Protein 2ARC (pdb70)

Solvent-accessible surface area: 14820 Å² total; per-residue (Å²): 95,42,37,73,107,80,85,96,32,100,61,133,11,20,5,3,65,14,38,1,76,37,144,36,154,5,44,73,67,25,92,60,88,161,20,26,58,0,23,5,0,1,3,0,66,115,22,45,0,1,1,57,5,150,77,113,113,57,46,0,104,60,6,3,0,0,4,2,18,59,50,16,37,0,60,7,0,48,34,106,94,15,214,38,0,30,5,26,15,0,0,0,87,34,50,88,74,0,93,80,17,17,124,9,98,49,40,21,66,77,0,2,52,17,110,4,82,92,85,68,25,86,70,2,46,90,2,0,17,60,0,10,108,11,18,116,37,100,62,85,27,12,61,50,1,0,19,0,0,0,1,8,0,0,0,47,9,32,80,38,127,100,47,42,60,110,85,85,92,21,65,70,126,15,19,5,2,65,13,42,2,84,36,145,37,150,3,43,71,63,23,92,72,91,164,19,20,124,0,25,6,0,1,2,1,64,119,21,52,0,4,2,63,4,134,86,99,114,56,35,0,112,60,8,7,0,0,3,1,20,59,46,22,44,0,58,6,0,42,36,104,91,16,198,21,0,33,6,27,16,0,0,2,104,34,50,93,72,0,97,104,7,19,118,9,96,54,45,22,54,82,1,2,51,13,114,4,86,88,87,77,26,89,65,11,44,88,10,0,15,57,0,12,109,12,18,117,36,110,49,93,54,9,58,48,1,0,28,0,0,0,1,14,0,0,0,69,5,12,54,28,89,83,130,147

InterPro domains:
  IPR003313 AraC-type arabinose-binding/dimerisation domain [PF02311] (22-160)
  IPR009057 Homedomain-like superfamily [SSF46689] (176-227)
  IPR009057 Homedomain-like superfamily [SSF46689] (231-279)
  IPR018060 AraC-like, DNA binding HTH domain [PF12833] (201-278)
  IPR018060 AraC-like, DNA binding HTH domain [PS01124] (180-279)
  IPR018060 AraC-like, DNA binding HTH domain [SM00342] (194-277)
  IPR018062 HTH domain AraC-type, conserved site [PS00041] (231-273)
  IPR020449 Transcription regulator HTH, AraC- type, HTH domain [PR00032] (246-261)
  IPR020449 Transcription regulator HTH, AraC- type, HTH domain [PR00032] (261-277)
  IPR037923 Transcription regulator HTH-like [SSF51215] (8-163)

Structure (mmCIF, N/CA/C/O backbone):
data_2ARC
#
_entry.id   2ARC
#
_cell.length_a   39.750
_cell.length_b   93.840
_cell.length_c   50.330
_cell.angle_alpha   90.00
_cell.angle_beta   95.62
_cell.angle_gamma   90.00
#
_symmetry.space_group_name_H-M   'P 1 21 1'
#
loop_
_entity.id
_entity.type
_entity.pdbx_description
1 polymer 'ARABINOSE OPERON REGULATORY PROTEIN'
2 non-polymer alpha-L-arabinopyranose
3 water water
#
loop_
_atom_site.group_PDB
_atom_site.id
_atom_site.type_symbol
_atom_site.label_atom_id
_atom_site.label_alt_id
_atom_site.label_comp_id
_atom_site.label_asym_id
_atom_site.label_entity_id
_atom_site.label_seq_id
_atom_site.pdbx_PDB_ins_code
_atom_site.Cartn_x
_atom_site.Cartn_y
_atom_site.Cartn_z
_atom_site.occupancy
_atom_site.B_iso_or_equiv
_atom_site.auth_seq_id
_atom_site.auth_comp_id
_atom_site.auth_asym_id
_atom_site.auth_atom_id
_atom_site.pdbx_PDB_model_num
ATOM 1 N N . ASP A 1 1 ? 3.112 34.412 28.908 1.00 45.60 7 ASP A N 1
ATOM 2 C CA . ASP A 1 1 ? 4.491 34.985 28.912 1.00 41.14 7 ASP A CA 1
ATOM 3 C C . ASP A 1 1 ? 4.879 35.316 30.354 1.00 36.89 7 ASP A C 1
ATOM 4 O O . ASP A 1 1 ? 4.294 36.212 30.965 1.00 34.83 7 ASP A O 1
ATOM 9 N N . PRO A 1 2 ? 5.870 34.598 30.918 1.00 37.01 8 PRO A N 1
ATOM 10 C CA . PRO A 1 2 ? 6.238 34.916 32.301 1.00 29.31 8 PRO A CA 1
ATOM 11 C C . PRO A 1 2 ? 6.757 36.340 32.438 1.00 21.06 8 PRO A C 1
ATOM 12 O O . PRO A 1 2 ? 6.712 36.902 33.527 1.00 25.79 8 PRO A O 1
ATOM 16 N N . LEU A 1 3 ? 7.187 36.926 31.316 1.00 19.33 9 LEU A N 1
ATOM 17 C CA . LEU A 1 3 ? 7.712 38.291 31.287 1.00 24.53 9 LEU A CA 1
ATOM 18 C C . LEU A 1 3 ? 6.626 39.340 31.484 1.00 25.27 9 LEU A C 1
ATOM 19 O O . LEU A 1 3 ? 6.912 40.523 31.665 1.00 24.81 9 LEU A O 1
ATOM 24 N N . LEU A 1 4 ? 5.378 38.902 31.436 1.00 29.22 10 LEU A N 1
ATOM 25 C CA . LEU A 1 4 ? 4.262 39.814 31.600 1.00 39.35 10 LEU A CA 1
ATOM 26 C C . LEU A 1 4 ? 3.471 39.450 32.834 1.00 41.78 10 LEU A C 1
ATOM 27 O O . LEU A 1 4 ? 3.376 38.271 33.194 1.00 45.65 10 LEU A O 1
ATOM 32 N N . PRO A 1 5 ? 2.926 40.461 33.527 1.00 44.73 11 PRO A N 1
ATOM 33 C CA . PRO A 1 5 ? 2.131 40.245 34.739 1.00 44.61 11 PRO A CA 1
ATOM 34 C C . PRO A 1 5 ? 0.945 39.303 34.509 1.00 46.72 11 PRO A C 1
ATOM 35 O O . PRO A 1 5 ? 0.483 39.129 33.371 1.00 46.34 11 PRO A O 1
ATOM 39 N N . GLY A 1 6 ? 0.493 38.663 35.586 1.00 49.67 12 GLY A N 1
ATOM 40 C CA . GLY A 1 6 ? -0.625 37.738 35.500 1.00 53.04 12 GLY A CA 1
ATOM 41 C C . GLY A 1 6 ? -0.207 36.285 35.338 1.00 57.14 12 GLY A C 1
ATOM 42 O O . GLY A 1 6 ? -1.048 35.383 35.451 1.00 59.13 12 GLY A O 1
ATOM 43 N N . TYR A 1 7 ? 1.081 36.059 35.058 1.00 54.23 13 TYR A N 1
ATOM 44 C CA . TYR A 1 7 ? 1.619 34.709 34.883 1.00 46.33 13 TYR A CA 1
ATOM 45 C C . TYR A 1 7 ? 1.514 33.947 36.198 1.00 48.30 13 TYR A C 1
ATOM 46 O O . TYR A 1 7 ? 1.743 34.505 37.283 1.00 45.06 13 TYR A O 1
ATOM 55 N N . SER A 1 8 ? 1.207 32.660 36.089 1.00 43.90 14 SER A N 1
ATOM 56 C CA . SER A 1 8 ? 1.041 31.824 37.261 1.00 46.48 14 SER A CA 1
ATOM 57 C C . SER A 1 8 ? 2.298 31.078 37.692 1.00 40.14 14 SER A C 1
ATOM 58 O O . SER A 1 8 ? 2.581 29.982 37.204 1.00 45.69 14 SER A O 1
ATOM 61 N N . PHE A 1 9 ? 3.057 31.684 38.597 1.00 31.33 15 PHE A N 1
ATOM 62 C CA . PHE A 1 9 ? 4.259 31.051 39.123 1.00 30.27 15 PHE A CA 1
ATOM 63 C C . PHE A 1 9 ? 3.827 30.185 40.317 1.00 29.82 15 PHE A C 1
ATOM 64 O O . PHE A 1 9 ? 3.319 30.711 41.311 1.00 29.41 15 PHE A O 1
ATOM 72 N N . ASN A 1 10 ? 4.019 28.873 40.253 1.00 37.07 16 ASN A N 1
ATOM 73 C CA . ASN A 1 10 ? 3.634 28.050 41.399 1.00 36.22 16 ASN A CA 1
ATOM 74 C C . ASN A 1 10 ? 4.683 27.055 41.887 1.00 35.16 16 ASN A C 1
ATOM 75 O O . ASN A 1 10 ? 5.590 27.428 42.632 1.00 29.91 16 ASN A O 1
ATOM 80 N N . ALA A 1 11 ? 4.580 25.791 41.476 1.00 33.53 17 ALA A N 1
ATOM 81 C CA . ALA A 1 11 ? 5.535 24.786 41.943 1.00 30.58 17 ALA A CA 1
ATOM 82 C C . ALA A 1 11 ? 6.648 24.447 40.963 1.00 25.74 17 ALA A C 1
ATOM 83 O O . ALA A 1 11 ? 7.672 23.878 41.343 1.00 30.06 17 ALA A O 1
ATOM 85 N N . HIS A 1 12 ? 6.443 24.788 39.697 1.00 24.71 18 HIS A N 1
ATOM 86 C CA . HIS A 1 12 ? 7.444 24.517 38.676 1.00 31.32 18 HIS A CA 1
ATOM 87 C C . HIS A 1 12 ? 8.487 25.607 38.619 1.00 26.49 18 HIS A C 1
ATOM 88 O O . HIS A 1 12 ? 8.188 26.782 38.836 1.00 26.45 18 HIS A O 1
ATOM 95 N N . LEU A 1 13 ? 9.718 25.206 38.345 1.00 22.76 19 LEU A N 1
ATOM 96 C CA . LEU A 1 13 ? 10.801 26.153 38.204 1.00 19.67 19 LEU A CA 1
ATOM 97 C C . LEU A 1 13 ? 10.568 26.858 36.864 1.00 22.36 19 LEU A C 1
ATOM 98 O O . LEU A 1 13 ? 10.165 26.223 35.882 1.00 18.24 19 LEU A O 1
ATOM 103 N N . VAL A 1 14 ? 10.776 28.173 36.843 1.00 17.05 20 VAL A N 1
ATOM 104 C CA . VAL A 1 14 ? 10.616 28.965 35.633 1.00 15.96 20 VAL A CA 1
ATOM 105 C C . VAL A 1 14 ? 11.857 29.844 35.547 1.00 12.25 20 VAL A C 1
ATOM 106 O O . VAL A 1 14 ? 12.278 30.406 36.548 1.00 15.05 20 VAL A O 1
ATOM 110 N N . ALA A 1 15 ? 12.478 29.918 34.380 1.00 13.01 21 ALA A N 1
ATOM 111 C CA . ALA A 1 15 ? 13.670 30.759 34.220 1.00 16.39 21 ALA A CA 1
ATOM 112 C C . ALA A 1 15 ? 13.605 31.605 32.956 1.00 15.54 21 ALA A C 1
ATOM 113 O O . ALA A 1 15 ? 12.885 31.288 32.011 1.00 15.20 21 ALA A O 1
ATOM 115 N N . GLY A 1 16 ? 14.343 32.700 32.947 1.00 13.67 22 GLY A N 1
ATOM 116 C CA . GLY A 1 16 ? 14.351 33.535 31.772 1.00 12.98 22 GLY A CA 1
ATOM 117 C C . GLY A 1 16 ? 15.236 34.744 31.897 1.00 13.50 22 GLY A C 1
ATOM 118 O O . GLY A 1 16 ? 15.954 34.923 32.885 1.00 13.81 22 GLY A O 1
ATOM 119 N N . LEU A 1 17 ? 15.220 35.537 30.831 1.00 13.67 23 LEU A N 1
ATOM 120 C CA . LEU A 1 17 ? 15.948 36.786 30.741 1.00 12.52 23 LEU A CA 1
ATOM 121 C C . LEU A 1 17 ? 14.908 37.871 30.428 1.00 16.34 23 LEU A C 1
ATOM 122 O O . LEU A 1 17 ? 14.056 37.705 29.540 1.00 14.07 23 LEU A O 1
ATOM 127 N N . THR A 1 18 ? 14.956 38.953 31.191 1.00 14.06 24 THR A N 1
ATOM 128 C CA . THR A 1 18 ? 14.073 40.082 30.982 1.00 13.67 24 THR A CA 1
ATOM 129 C C . THR A 1 18 ? 14.960 41.214 30.444 1.00 18.28 24 THR A C 1
ATOM 130 O O . THR A 1 18 ? 15.702 41.866 31.195 1.00 14.16 24 THR A O 1
ATOM 134 N N . PRO A 1 19 ? 14.964 41.395 29.109 1.00 17.39 25 PRO A N 1
ATOM 135 C CA . PRO A 1 19 ? 15.776 42.439 28.489 1.00 13.50 25 PRO A CA 1
ATOM 136 C C . PRO A 1 19 ? 15.038 43.766 28.465 1.00 15.28 25 PRO A C 1
ATOM 137 O O . PRO A 1 19 ? 14.532 44.174 27.425 1.00 15.48 25 PRO A O 1
ATOM 141 N N . ILE A 1 20 ? 14.976 44.441 29.612 1.00 14.74 26 ILE A N 1
ATOM 142 C CA . ILE A 1 20 ? 14.283 45.722 29.667 1.00 14.07 26 ILE A CA 1
ATOM 143 C C . ILE A 1 20 ? 15.060 46.816 28.934 1.00 12.00 26 ILE A C 1
ATOM 144 O O . ILE A 1 20 ? 16.219 47.093 29.255 1.00 13.10 26 ILE A O 1
ATOM 149 N N A GLU A 1 21 ? 14.382 47.461 27.991 0.63 14.88 27 GLU A N 1
ATOM 150 N N B GLU A 1 21 ? 14.433 47.417 27.971 0.39 14.03 27 GLU A N 1
ATOM 151 C CA A GLU A 1 21 ? 14.939 48.556 27.204 0.63 15.00 27 GLU A CA 1
ATOM 152 C CA B GLU A 1 21 ? 14.894 48.570 27.224 0.39 14.88 27 GLU A CA 1
ATOM 153 C C A GLU A 1 21 ? 14.022 49.742 27.474 0.63 9.96 27 GLU A C 1
ATOM 154 C C B GLU A 1 21 ? 13.960 49.751 27.554 0.39 11.18 27 GLU A C 1
ATOM 155 O O A GLU A 1 21 ? 12.803 49.560 27.512 0.63 14.18 27 GLU A O 1
ATOM 156 O O B GLU A 1 21 ? 12.716 49.707 27.449 0.39 14.35 27 GLU A O 1
ATOM 167 N N . ALA A 1 22 ? 14.585 50.933 27.691 1.00 11.19 28 ALA A N 1
ATOM 168 C CA . ALA A 1 22 ? 13.763 52.121 27.965 1.00 11.18 28 ALA A CA 1
ATOM 169 C C . ALA A 1 22 ? 12.756 52.314 26.847 1.00 13.41 28 ALA A C 1
ATOM 170 O O . ALA A 1 22 ? 13.113 52.232 25.667 1.00 14.73 28 ALA A O 1
ATOM 172 N N . ASN A 1 23 ? 11.487 52.443 27.227 1.00 15.34 29 ASN A N 1
ATOM 173 C CA . ASN A 1 23 ? 10.363 52.659 26.302 1.00 17.50 29 ASN A CA 1
ATOM 174 C C . ASN A 1 23 ? 9.952 51.449 25.453 1.00 16.84 29 ASN A C 1
ATOM 175 O O . ASN A 1 23 ? 9.067 51.556 24.609 1.00 13.45 29 ASN A O 1
ATOM 180 N N . GLY A 1 24 ? 10.557 50.297 25.728 1.00 15.68 30 GLY A N 1
ATOM 181 C CA . GLY A 1 24 ? 10.228 49.063 25.024 1.00 13.18 30 GLY A CA 1
ATOM 182 C C . GLY A 1 24 ? 9.041 48.414 25.721 1.00 13.05 30 GLY A C 1
ATOM 183 O O . GLY A 1 24 ? 8.565 48.952 26.732 1.00 12.40 30 GLY A O 1
ATOM 184 N N . TYR A 1 25 ? 8.610 47.238 25.260 1.00 9.94 31 TYR A N 1
ATOM 185 C CA . TYR A 1 25 ? 7.441 46.583 25.854 1.00 15.90 31 TYR A CA 1
ATOM 186 C C . TYR A 1 25 ? 7.614 46.051 27.278 1.00 18.37 31 TYR A C 1
ATOM 187 O O . TYR A 1 25 ? 6.623 45.767 27.967 1.00 16.44 31 TYR A O 1
ATOM 196 N N . LEU A 1 26 ? 8.867 45.924 27.717 1.00 15.82 32 LEU A N 1
ATOM 197 C CA . LEU A 1 26 ? 9.163 45.432 29.059 1.00 13.11 32 LEU A CA 1
ATOM 198 C C . LEU A 1 26 ? 9.515 46.545 30.045 1.00 15.63 32 LEU A C 1
ATOM 199 O O . LEU A 1 26 ? 9.826 46.271 31.210 1.00 15.96 32 LEU A O 1
ATOM 204 N N . ASP A 1 27 ? 9.368 47.799 29.619 1.00 13.66 33 ASP A N 1
ATOM 205 C CA . ASP A 1 27 ? 9.722 48.928 30.461 1.00 9.79 33 ASP A CA 1
ATOM 206 C C . ASP A 1 27 ? 8.688 49.310 31.510 1.00 12.46 33 ASP A C 1
ATOM 207 O O . ASP A 1 27 ? 8.113 50.404 31.467 1.00 14.40 33 ASP A O 1
ATOM 212 N N . PHE A 1 28 ? 8.510 48.429 32.488 1.00 11.43 34 PHE A N 1
ATOM 213 C CA . PHE A 1 28 ? 7.581 48.641 33.592 1.00 12.84 34 PHE A CA 1
ATOM 214 C C . PHE A 1 28 ? 8.157 47.927 34.812 1.00 12.85 34 PHE A C 1
ATOM 215 O O . PHE A 1 28 ? 9.037 47.067 34.683 1.00 12.53 34 PHE A O 1
ATOM 223 N N . PHE A 1 29 ? 7.669 48.296 35.986 1.00 13.64 35 PHE A N 1
ATOM 224 C CA . PHE A 1 29 ? 8.140 47.700 37.223 1.00 11.41 35 PHE A CA 1
ATOM 225 C C . PHE A 1 29 ? 7.406 46.420 37.554 1.00 13.28 35 PHE A C 1
ATOM 226 O O . PHE A 1 29 ? 6.200 46.331 37.353 1.00 14.66 35 PHE A O 1
ATOM 234 N N A ILE A 1 30 ? 8.133 45.394 37.977 0.38 13.78 36 ILE A N 1
ATOM 235 N N B ILE A 1 30 ? 8.180 45.364 37.825 0.73 14.74 36 ILE A N 1
ATOM 236 C CA A ILE A 1 30 ? 7.459 44.175 38.384 0.38 16.42 36 ILE A CA 1
ATOM 237 C CA B ILE A 1 30 ? 7.563 44.235 38.511 0.73 16.72 36 ILE A CA 1
ATOM 238 C C A ILE A 1 30 ? 7.027 44.611 39.786 0.38 16.99 36 ILE A C 1
ATOM 239 C C B ILE A 1 30 ? 7.026 44.644 39.893 0.73 18.40 36 ILE A C 1
ATOM 240 O O A ILE A 1 30 ? 7.805 45.226 40.533 0.38 12.98 36 ILE A O 1
ATOM 241 O O B ILE A 1 30 ? 7.603 45.478 40.599 0.73 15.05 36 ILE A O 1
ATOM 250 N N . ASP A 1 31 ? 5.775 44.325 40.116 1.00 15.14 37 ASP A N 1
ATOM 251 C CA . ASP A 1 31 ? 5.176 44.763 41.367 1.00 14.89 37 ASP A CA 1
ATOM 252 C C . ASP A 1 31 ? 4.324 43.654 41.989 1.00 13.79 37 ASP A C 1
ATOM 253 O O . ASP A 1 31 ? 3.190 43.420 41.576 1.00 15.78 37 ASP A O 1
ATOM 258 N N . ARG A 1 32 ? 4.892 42.959 42.969 1.00 12.03 38 ARG A N 1
ATOM 259 C CA . ARG A 1 32 ? 4.205 41.885 43.688 1.00 12.46 38 ARG A CA 1
ATOM 260 C C . ARG A 1 32 ? 4.376 42.273 45.151 1.00 14.11 38 ARG A C 1
ATOM 261 O O . ARG A 1 32 ? 5.289 41.811 45.828 1.00 15.54 38 ARG A O 1
ATOM 269 N N . PRO A 1 33 ? 3.484 43.152 45.650 1.00 19.31 39 PRO A N 1
ATOM 270 C CA . PRO A 1 33 ? 3.465 43.684 47.016 1.00 16.39 39 PRO A CA 1
ATOM 271 C C . PRO A 1 33 ? 3.320 42.686 48.155 1.00 17.18 39 PRO A C 1
ATOM 272 O O . PRO A 1 33 ? 3.687 42.992 49.289 1.00 18.56 39 PRO A O 1
ATOM 276 N N . LEU A 1 34 ? 2.760 41.517 47.882 1.00 16.53 40 LEU A N 1
ATOM 277 C CA . LEU A 1 34 ? 2.625 40.504 48.925 1.00 14.19 40 LEU A CA 1
ATOM 278 C C . LEU A 1 34 ? 3.550 39.310 48.633 1.00 19.68 40 LEU A C 1
ATOM 279 O O . LEU A 1 34 ? 3.452 38.249 49.257 1.00 18.78 40 LEU A O 1
ATOM 284 N N . GLY A 1 35 ? 4.470 39.504 47.689 1.00 16.74 41 GLY A N 1
ATOM 285 C CA . GLY A 1 35 ? 5.422 38.457 47.360 1.00 14.23 41 GLY A CA 1
ATOM 286 C C . GLY A 1 35 ? 4.886 37.241 46.634 1.00 19.71 41 GLY A C 1
ATOM 287 O O . GLY A 1 35 ? 3.766 37.245 46.104 1.00 21.11 41 GLY A O 1
ATOM 288 N N . MET A 1 36 ? 5.693 36.183 46.632 1.00 18.15 42 MET A N 1
ATOM 289 C CA . MET A 1 36 ? 5.367 34.943 45.929 1.00 15.77 42 MET A CA 1
ATOM 290 C C . MET A 1 36 ? 5.521 33.733 46.838 1.00 15.36 42 MET A C 1
ATOM 291 O O . MET A 1 36 ? 6.016 33.846 47.959 1.00 17.04 42 MET A O 1
ATOM 296 N N . LYS A 1 37 ? 5.115 32.574 46.330 1.00 18.83 43 LYS A N 1
ATOM 297 C CA . LYS A 1 37 ? 5.204 31.329 47.082 1.00 24.48 43 LYS A CA 1
ATOM 298 C C . LYS A 1 37 ? 6.624 30.755 47.005 1.00 24.02 43 LYS A C 1
ATOM 299 O O . LYS A 1 37 ? 7.103 30.112 47.944 1.00 28.42 43 LYS A O 1
ATOM 301 N N . GLY A 1 38 ? 7.312 31.031 45.906 1.00 15.43 44 GLY A N 1
ATOM 302 C CA . GLY A 1 38 ? 8.653 30.518 45.740 1.00 17.38 44 GLY A CA 1
ATOM 303 C C . GLY A 1 38 ? 9.710 31.593 45.820 1.00 18.51 44 GLY A C 1
ATOM 304 O O . GLY A 1 38 ? 9.405 32.754 46.129 1.00 14.85 44 GLY A O 1
ATOM 305 N N . TYR A 1 39 ? 10.952 31.189 45.554 1.00 15.20 45 TYR A N 1
ATOM 306 C CA . TYR A 1 39 ? 12.122 32.070 45.569 1.00 15.07 45 TYR A CA 1
ATOM 307 C C . TYR A 1 39 ? 12.457 32.559 44.167 1.00 12.94 45 TYR A C 1
ATOM 308 O O . TYR A 1 39 ? 12.161 31.879 43.186 1.00 13.22 45 TYR A O 1
ATOM 317 N N . ILE A 1 40 ? 13.078 33.733 44.074 1.00 9.75 46 ILE A N 1
ATOM 318 C CA . ILE A 1 40 ? 13.593 34.219 42.792 1.00 9.28 46 ILE A CA 1
ATOM 319 C C . ILE A 1 40 ? 15.038 34.694 42.975 1.00 11.34 46 ILE A C 1
ATOM 320 O O . ILE A 1 40 ? 15.348 35.430 43.924 1.00 11.81 46 ILE A O 1
ATOM 325 N N A LEU A 1 41 ? 15.933 34.177 42.136 0.62 10.28 47 LEU A N 1
ATOM 326 N N B LEU A 1 41 ? 15.975 34.031 42.282 0.29 11.77 47 LEU A N 1
ATOM 327 C CA A LEU A 1 41 ? 17.341 34.584 42.131 0.62 10.71 47 LEU A CA 1
ATOM 328 C CA B LEU A 1 41 ? 17.337 34.527 42.110 0.29 12.93 47 LEU A CA 1
ATOM 329 C C A LEU A 1 41 ? 17.406 35.490 40.905 0.62 11.28 47 LEU A C 1
ATOM 330 C C B LEU A 1 41 ? 17.416 35.522 40.949 0.29 12.23 47 LEU A C 1
ATOM 331 O O A LEU A 1 41 ? 16.871 35.136 39.848 0.62 9.80 47 LEU A O 1
ATOM 332 O O B LEU A 1 41 ? 17.013 35.221 39.821 0.29 10.32 47 LEU A O 1
ATOM 341 N N . ASN A 1 42 ? 18.098 36.618 41.013 1.00 11.72 48 ASN A N 1
ATOM 342 C CA . ASN A 1 42 ? 18.153 37.590 39.913 1.00 12.82 48 ASN A CA 1
ATOM 343 C C . ASN A 1 42 ? 19.589 38.062 39.695 1.00 11.07 48 ASN A C 1
ATOM 344 O O . ASN A 1 42 ? 20.260 38.430 40.644 1.00 11.86 48 ASN A O 1
ATOM 349 N N . LEU A 1 43 ? 20.080 37.959 38.466 1.00 10.71 49 LEU A N 1
ATOM 350 C CA . LEU A 1 43 ? 21.419 38.429 38.132 1.00 11.26 49 LEU A CA 1
ATOM 351 C C . LEU A 1 43 ? 21.318 39.539 37.092 1.00 9.63 49 LEU A C 1
ATOM 352 O O . LEU A 1 43 ? 20.665 39.381 36.054 1.00 13.41 49 LEU A O 1
ATOM 357 N N . THR A 1 44 ? 21.911 40.684 37.388 1.00 11.56 50 THR A N 1
ATOM 358 C CA . THR A 1 44 ? 21.908 41.784 36.431 1.00 10.78 50 THR A CA 1
ATOM 359 C C . THR A 1 44 ? 23.051 41.526 35.433 1.00 14.37 50 THR A C 1
ATOM 360 O O . THR A 1 44 ? 24.189 41.230 35.835 1.00 14.60 50 THR A O 1
ATOM 364 N N . ILE A 1 45 ? 22.752 41.602 34.139 1.00 17.50 51 ILE A N 1
ATOM 365 C CA . ILE A 1 45 ? 23.793 41.367 33.145 1.00 17.41 51 ILE A CA 1
ATOM 366 C C . ILE A 1 45 ? 24.083 42.564 32.246 1.00 17.58 51 ILE A C 1
ATOM 367 O O . ILE A 1 45 ? 25.116 42.604 31.572 1.00 18.80 51 ILE A O 1
ATOM 372 N N . ARG A 1 46 ? 23.217 43.571 32.299 1.00 16.46 52 ARG A N 1
ATOM 373 C CA . ARG A 1 46 ? 23.372 44.781 31.487 1.00 19.75 52 ARG A CA 1
ATOM 374 C C . ARG A 1 46 ? 22.535 45.916 32.065 1.00 18.05 52 ARG A C 1
ATOM 375 O O . ARG A 1 46 ? 21.416 45.694 32.521 1.00 15.39 52 ARG A O 1
ATOM 383 N N . GLY A 1 47 ? 23.081 47.125 32.025 1.00 14.34 53 GLY A N 1
ATOM 384 C CA . GLY A 1 47 ? 22.366 48.280 32.514 1.00 11.60 53 GLY A CA 1
ATOM 385 C C . GLY A 1 47 ? 22.285 48.304 34.017 1.00 15.51 53 GLY A C 1
ATOM 386 O O . GLY A 1 47 ? 23.181 47.813 34.694 1.00 15.69 53 GLY A O 1
ATOM 387 N N . GLN A 1 48 ? 21.222 48.898 34.548 1.00 15.41 54 GLN A N 1
ATOM 388 C CA . GLN A 1 48 ? 21.043 48.993 35.994 1.00 14.98 54 GLN A CA 1
ATOM 389 C C . GLN A 1 48 ? 19.571 48.934 36.356 1.00 15.31 54 GLN A C 1
ATOM 390 O O . GLN A 1 48 ? 18.726 49.510 35.657 1.00 13.81 54 GLN A O 1
ATOM 396 N N . GLY A 1 49 ? 19.276 48.309 37.491 1.00 11.19 55 GLY A N 1
ATOM 397 C CA . GLY A 1 49 ? 17.911 48.243 37.963 1.00 11.21 55 GLY A CA 1
ATOM 398 C C . GLY A 1 49 ? 17.820 48.968 39.295 1.00 10.65 55 GLY A C 1
ATOM 399 O O . GLY A 1 49 ? 18.846 49.371 39.876 1.00 9.78 55 GLY A O 1
ATOM 400 N N . VAL A 1 50 ? 16.595 49.258 39.710 1.00 13.64 56 VAL A N 1
ATOM 401 C CA . VAL A 1 50 ? 16.352 49.884 40.998 1.00 13.20 56 VAL A CA 1
ATOM 402 C C . VAL A 1 50 ? 15.360 48.944 41.682 1.00 12.11 56 VAL A C 1
ATOM 403 O O . VAL A 1 50 ? 14.348 48.554 41.099 1.00 10.77 56 VAL A O 1
ATOM 407 N N . VAL A 1 51 ? 15.766 48.461 42.850 1.00 10.59 57 VAL A N 1
ATOM 408 C CA . VAL A 1 51 ? 14.984 47.544 43.655 1.00 11.87 57 VAL A CA 1
ATOM 409 C C . VAL A 1 51 ? 14.442 48.381 44.805 1.00 8.86 57 VAL A C 1
ATOM 410 O O . VAL A 1 51 ? 15.197 49.043 45.527 1.00 11.33 57 VAL A O 1
ATOM 414 N N . LYS A 1 52 ? 13.131 48.359 44.957 1.00 10.27 58 LYS A N 1
ATOM 415 C CA . LYS A 1 52 ? 12.480 49.169 45.966 1.00 12.69 58 LYS A CA 1
ATOM 416 C C . LYS A 1 52 ? 11.777 48.353 47.034 1.00 14.27 58 LYS A C 1
ATOM 417 O O . LYS A 1 52 ? 11.293 47.232 46.781 1.00 12.66 58 LYS A O 1
ATOM 423 N N . ASN A 1 53 ? 11.708 48.915 48.234 1.00 10.98 59 ASN A N 1
ATOM 424 C CA . ASN A 1 53 ? 11.048 48.223 49.328 1.00 11.02 59 ASN A CA 1
ATOM 425 C C . ASN A 1 53 ? 10.614 49.218 50.378 1.00 14.43 59 ASN A C 1
ATOM 426 O O . ASN A 1 53 ? 11.447 49.787 51.093 1.00 13.85 59 ASN A O 1
ATOM 431 N N . GLN A 1 54 ? 9.309 49.485 50.383 1.00 10.21 60 GLN A N 1
ATOM 432 C CA . GLN A 1 54 ? 8.673 50.407 51.305 1.00 12.58 60 GLN A CA 1
ATOM 433 C C . GLN A 1 54 ? 9.422 51.731 51.446 1.00 14.32 60 GLN A C 1
ATOM 434 O O . GLN A 1 54 ? 9.774 52.155 52.552 1.00 13.46 60 GLN A O 1
ATOM 440 N N . GLY A 1 55 ? 9.700 52.347 50.299 1.00 15.29 61 GLY A N 1
ATOM 441 C CA . GLY A 1 55 ? 10.393 53.622 50.274 1.00 15.27 61 GLY A CA 1
ATOM 442 C C . GLY A 1 55 ? 11.890 53.554 50.014 1.00 15.42 61 GLY A C 1
ATOM 443 O O . GLY A 1 55 ? 12.486 54.505 49.496 1.00 16.53 61 GLY A O 1
ATOM 444 N N . ARG A 1 56 ? 12.510 52.445 50.391 1.00 13.57 62 ARG A N 1
ATOM 445 C CA . ARG A 1 56 ? 13.937 52.287 50.204 1.00 11.82 62 ARG A CA 1
ATOM 446 C C . ARG A 1 56 ? 14.239 51.897 48.761 1.00 18.74 62 ARG A C 1
ATOM 447 O O . ARG A 1 56 ? 13.362 51.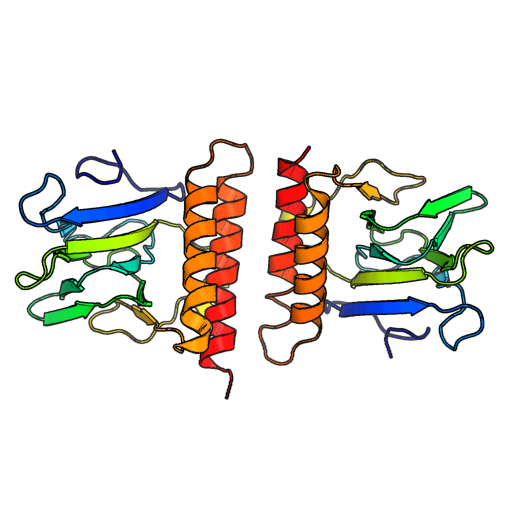374 48.047 1.00 15.96 62 ARG A O 1
ATOM 455 N N . GLU A 1 57 ? 15.449 52.230 48.315 1.00 12.84 63 GLU A N 1
ATOM 456 C CA . GLU A 1 57 ? 15.877 51.932 46.951 1.00 11.82 63 GLU A CA 1
ATOM 457 C C . GLU A 1 57 ? 17.288 51.382 46.946 1.00 13.77 63 GLU A C 1
ATOM 458 O O . GLU A 1 57 ? 18.118 51.794 47.753 1.00 14.25 63 GLU A O 1
ATOM 464 N N . PHE A 1 58 ? 17.545 50.425 46.061 1.00 12.49 64 PHE A N 1
ATOM 465 C CA . PHE A 1 58 ? 18.871 49.831 45.910 1.00 13.08 64 PHE A CA 1
ATOM 466 C C . PHE A 1 58 ? 19.157 49.709 44.412 1.00 9.40 64 PHE A C 1
ATOM 467 O O . PHE A 1 58 ? 18.364 49.139 43.668 1.00 10.83 64 PHE A O 1
ATOM 475 N N . VAL A 1 59 ? 20.275 50.266 43.979 1.00 9.51 65 VAL A N 1
ATOM 476 C CA . VAL A 1 59 ? 20.663 50.232 42.569 1.00 9.54 65 VAL A CA 1
ATOM 477 C C . VAL A 1 59 ? 21.518 48.998 42.329 1.00 14.07 65 VAL A C 1
ATOM 478 O O . VAL A 1 59 ? 22.590 48.857 42.922 1.00 14.33 65 VAL A O 1
ATOM 482 N N . CYS A 1 60 ? 21.027 48.083 41.500 1.00 12.68 66 CYS A N 1
ATOM 483 C CA . CYS A 1 60 ? 21.771 46.870 41.180 1.00 12.83 66 CYS A CA 1
ATOM 484 C C . CYS A 1 60 ? 22.418 47.019 39.816 1.00 15.26 66 CYS A C 1
ATOM 485 O O . CYS A 1 60 ? 21.824 47.580 38.876 1.00 12.87 66 CYS A O 1
ATOM 488 N N . ARG A 1 61 ? 23.656 46.542 39.729 1.00 13.73 67 ARG A N 1
ATOM 489 C CA . ARG A 1 61 ? 24.439 46.631 38.504 1.00 15.42 67 ARG A CA 1
ATOM 490 C C . ARG A 1 61 ? 24.945 45.258 38.027 1.00 18.52 67 ARG A C 1
ATOM 491 O O . ARG A 1 61 ? 24.816 44.254 38.751 1.00 12.10 67 ARG A O 1
ATOM 499 N N . PRO A 1 62 ? 25.498 45.183 36.793 1.00 16.05 68 PRO A N 1
ATOM 500 C CA . PRO A 1 62 ? 25.992 43.915 36.249 1.00 13.60 68 PRO A CA 1
ATOM 501 C C . PRO A 1 62 ? 26.880 43.156 37.215 1.00 15.63 68 PRO A C 1
ATOM 502 O O . PRO A 1 62 ? 27.872 43.697 37.712 1.00 16.82 68 PRO A O 1
ATOM 506 N N . GLY A 1 63 ? 26.507 41.908 37.485 1.00 19.43 69 GLY A N 1
ATOM 507 C CA . GLY A 1 63 ? 27.275 41.071 38.390 1.00 18.12 69 GLY A CA 1
ATOM 508 C C . GLY A 1 63 ? 26.650 40.928 39.759 1.00 20.26 69 GLY A C 1
ATOM 509 O O . GLY A 1 63 ? 27.113 40.113 40.556 1.00 18.46 69 GLY A O 1
ATOM 510 N N . ASP A 1 64 ? 25.640 41.751 40.056 1.00 16.35 70 ASP A N 1
ATOM 511 C CA . ASP A 1 64 ? 24.938 41.681 41.342 1.00 14.56 70 ASP A CA 1
ATOM 512 C C . ASP A 1 64 ? 23.882 40.573 41.293 1.00 13.37 70 ASP A C 1
ATOM 513 O O . ASP A 1 64 ? 23.152 40.450 40.313 1.00 15.08 70 ASP A O 1
ATOM 518 N N . ILE A 1 65 ? 23.839 39.752 42.333 1.00 12.10 71 ILE A N 1
ATOM 519 C CA . ILE A 1 65 ? 22.865 38.684 42.440 1.00 13.02 71 ILE A CA 1
ATOM 520 C C . ILE A 1 65 ? 21.982 38.982 43.662 1.00 13.64 71 ILE A C 1
ATOM 521 O O . ILE A 1 65 ? 22.478 39.213 44.788 1.00 12.84 71 ILE A O 1
ATOM 526 N N . LEU A 1 66 ? 20.674 39.002 43.419 1.00 9.62 72 LEU A N 1
ATOM 527 C CA . LEU A 1 66 ? 19.694 39.284 44.455 1.00 10.93 72 LEU A CA 1
ATOM 528 C C . LEU A 1 66 ? 18.850 38.059 44.706 1.00 9.37 72 LEU A C 1
ATOM 529 O O . LEU A 1 66 ? 18.553 37.307 43.772 1.00 12.87 72 LEU A O 1
ATOM 534 N N . LEU A 1 67 ? 18.426 37.890 45.954 1.00 12.15 73 LEU A N 1
ATOM 535 C CA . LEU A 1 67 ? 17.602 36.760 46.344 1.00 14.13 73 LEU A CA 1
ATOM 536 C C . LEU A 1 67 ? 16.300 37.224 47.003 1.00 12.29 73 LEU A C 1
ATOM 537 O O . LEU A 1 67 ? 16.324 37.910 48.035 1.00 11.27 73 LEU A O 1
ATOM 542 N N . PHE A 1 68 ? 15.166 36.843 46.410 1.00 9.65 74 PHE A N 1
ATOM 543 C CA . PHE A 1 68 ? 13.851 37.205 46.940 1.00 10.46 74 PHE A CA 1
ATOM 544 C C . PHE A 1 68 ? 13.183 35.961 47.505 1.00 11.58 74 PHE A C 1
ATOM 545 O O . PHE A 1 68 ? 12.748 35.093 46.748 1.00 13.29 74 PHE A O 1
ATOM 553 N N . PRO A 1 69 ? 13.125 35.830 48.834 1.00 12.70 75 PRO A N 1
ATOM 554 C CA . PRO A 1 69 ? 12.477 34.641 49.396 1.00 15.38 75 PRO A CA 1
ATOM 555 C C . PRO A 1 69 ? 10.951 34.722 49.314 1.00 16.79 75 PRO A C 1
ATOM 556 O O . PRO A 1 69 ? 10.385 35.756 48.919 1.00 14.89 75 PRO A O 1
ATOM 560 N N . PRO A 1 70 ? 10.263 33.606 49.606 1.00 15.55 76 PRO A N 1
ATOM 561 C CA . PRO A 1 70 ? 8.798 33.603 49.555 1.00 13.47 76 PRO A CA 1
ATOM 562 C C . PRO A 1 70 ? 8.212 34.712 50.450 1.00 18.04 76 PRO A C 1
ATOM 563 O O . PRO A 1 70 ? 8.752 34.993 51.532 1.00 14.90 76 PRO A O 1
ATOM 567 N N . GLY A 1 71 ? 7.163 35.376 49.964 1.00 19.65 77 GLY A N 1
ATOM 568 C CA . GLY A 1 71 ? 6.519 36.444 50.714 1.00 16.95 77 GLY A CA 1
ATOM 569 C C . GLY A 1 71 ? 7.230 37.791 50.678 1.00 15.78 77 GLY A C 1
ATOM 570 O O . GLY A 1 71 ? 6.691 38.802 51.115 1.00 19.24 77 GLY A O 1
ATOM 571 N N . GLU A 1 72 ? 8.450 37.816 50.169 1.00 13.22 78 GLU A N 1
ATOM 572 C CA . GLU A 1 72 ? 9.194 39.059 50.065 1.00 13.67 78 GLU A CA 1
ATOM 573 C C . GLU A 1 72 ? 8.574 39.960 48.983 1.00 12.83 78 GLU A C 1
ATOM 574 O O . GLU A 1 72 ? 8.155 39.490 47.921 1.00 10.50 78 GLU A O 1
ATOM 580 N N . ILE A 1 73 ? 8.549 41.262 49.248 1.00 11.37 79 ILE A N 1
ATOM 581 C CA . ILE A 1 73 ? 8.048 42.229 48.289 1.00 10.53 79 ILE A CA 1
ATOM 582 C C . ILE A 1 73 ? 8.903 42.183 47.002 1.00 12.17 79 ILE A C 1
ATOM 583 O O . ILE A 1 73 ? 10.136 42.025 47.076 1.00 12.76 79 ILE A O 1
ATOM 588 N N . HIS A 1 74 ? 8.251 42.204 45.838 1.00 10.03 80 HIS A N 1
ATOM 589 C CA . HIS A 1 74 ? 8.981 42.317 44.568 1.00 13.64 80 HIS A CA 1
ATOM 590 C C . HIS A 1 74 ? 8.553 43.669 44.012 1.00 14.43 80 HIS A C 1
ATOM 591 O O . HIS A 1 74 ? 7.372 43.882 43.746 1.00 13.54 80 HIS A O 1
ATOM 598 N N . HIS A 1 75 ? 9.474 44.618 43.949 1.00 13.32 81 HIS A N 1
ATOM 599 C CA . HIS A 1 75 ? 9.179 45.920 43.363 1.00 9.19 81 HIS A CA 1
ATOM 600 C C . HIS A 1 75 ? 10.481 46.403 42.764 1.00 9.92 81 HIS A C 1
ATOM 601 O O . HIS A 1 75 ? 11.349 46.929 43.460 1.00 12.67 81 HIS A O 1
ATOM 608 N N . TYR A 1 76 ? 10.632 46.190 41.466 1.00 11.12 82 TYR A N 1
ATOM 609 C CA . TYR A 1 76 ? 11.869 46.560 40.802 1.00 13.01 82 TYR A CA 1
ATOM 610 C C . TYR A 1 76 ? 11.694 46.749 39.303 1.00 11.41 82 TYR A C 1
ATOM 611 O O . TYR A 1 76 ? 10.773 46.192 38.693 1.00 11.49 82 TYR A O 1
ATOM 620 N N . GLY A 1 77 ? 12.556 47.586 38.743 1.00 9.88 83 GLY A N 1
ATOM 621 C CA . GLY A 1 77 ? 12.505 47.886 37.332 1.00 10.03 83 GLY A CA 1
ATOM 622 C C . GLY A 1 77 ? 13.756 48.635 36.924 1.00 11.47 83 GLY A C 1
ATOM 623 O O . GLY A 1 77 ? 14.684 48.832 37.725 1.00 9.57 83 GLY A O 1
ATOM 624 N N . ARG A 1 78 ? 13.792 49.020 35.655 1.00 11.51 84 ARG A N 1
ATOM 625 C CA . ARG A 1 78 ? 14.917 49.752 35.095 1.00 12.07 84 ARG A CA 1
ATOM 626 C C . ARG A 1 78 ? 15.214 50.995 35.917 1.00 11.62 84 ARG A C 1
ATOM 627 O O . ARG A 1 78 ? 14.301 51.735 36.312 1.00 12.59 84 ARG A O 1
ATOM 635 N N . HIS A 1 79 ? 16.501 51.227 36.173 1.00 12.74 85 HIS A N 1
ATOM 636 C CA . HIS A 1 79 ? 16.892 52.413 36.901 1.00 11.80 85 HIS A CA 1
ATOM 637 C C . HIS A 1 79 ? 16.643 53.586 35.954 1.00 12.54 85 HIS A C 1
ATOM 638 O O . HIS A 1 79 ? 17.023 53.537 34.789 1.00 12.45 85 HIS A O 1
ATOM 645 N N . PRO A 1 80 ? 16.021 54.663 36.454 1.00 16.47 86 PRO A N 1
ATOM 646 C CA . PRO A 1 80 ? 15.715 55.854 35.644 1.00 19.29 86 PRO A CA 1
ATOM 647 C C . PRO A 1 80 ? 16.894 56.476 34.880 1.00 20.61 86 PRO A C 1
ATOM 648 O O . PRO A 1 80 ? 16.710 57.140 33.856 1.00 22.07 86 PRO A O 1
ATOM 652 N N . GLU A 1 81 ? 18.099 56.310 35.407 1.00 19.81 87 GLU A N 1
ATOM 653 C CA . GLU A 1 81 ? 19.281 56.871 34.773 1.00 19.20 87 GLU A CA 1
ATOM 654 C C . GLU A 1 81 ? 19.963 55.909 33.820 1.00 20.65 87 GLU A C 1
ATOM 655 O O . GLU A 1 81 ? 21.010 56.250 33.267 1.00 22.33 87 GLU A O 1
ATOM 657 N N . ALA A 1 82 ? 19.391 54.716 33.640 1.00 15.32 88 ALA A N 1
ATOM 658 C CA . ALA A 1 82 ? 19.964 53.704 32.744 1.00 13.43 88 ALA A CA 1
ATOM 659 C C . ALA A 1 82 ? 19.057 53.504 31.541 1.00 15.82 88 ALA A C 1
ATOM 660 O O . ALA A 1 82 ? 17.834 53.666 31.633 1.00 14.25 88 ALA A O 1
ATOM 662 N N . ARG A 1 83 ? 19.658 53.146 30.411 1.00 17.51 89 ARG A N 1
ATOM 663 C CA . ARG A 1 83 ? 18.893 52.930 29.182 1.00 19.25 89 ARG A CA 1
ATOM 664 C C . ARG A 1 83 ? 18.290 51.545 29.124 1.00 15.68 89 ARG A C 1
ATOM 665 O O . ARG A 1 83 ? 17.392 51.270 28.332 1.00 13.92 89 ARG A O 1
ATOM 673 N N . GLU A 1 84 ? 18.777 50.658 29.973 1.00 14.35 90 GLU A N 1
ATOM 674 C CA . GLU A 1 84 ? 18.260 49.301 29.969 1.00 15.18 90 GLU A CA 1
ATOM 675 C C . GLU A 1 84 ? 18.558 48.611 31.295 1.00 11.81 90 GLU A C 1
ATOM 676 O O . GLU A 1 84 ? 19.319 49.121 32.121 1.00 12.92 90 GLU A O 1
ATOM 682 N N . TRP A 1 85 ? 17.907 47.478 31.501 1.00 10.91 91 TRP A N 1
ATOM 683 C CA . TRP A 1 85 ? 18.156 46.647 32.657 1.00 11.27 91 TRP A CA 1
ATOM 684 C C . TRP A 1 85 ? 17.837 45.228 32.241 1.00 10.41 91 TRP A C 1
ATOM 685 O O . TRP A 1 85 ? 16.680 44.796 32.259 1.00 10.34 91 TRP A O 1
ATOM 696 N N . TYR A 1 86 ? 18.872 44.528 31.786 1.00 10.94 92 TYR A N 1
ATOM 697 C CA . TYR A 1 86 ? 18.734 43.140 31.388 1.00 8.39 92 TYR A CA 1
ATOM 698 C C . TYR A 1 86 ? 19.089 42.311 32.611 1.00 11.61 92 TYR A C 1
ATOM 699 O O . TYR A 1 86 ? 20.169 42.482 33.202 1.00 13.92 92 TYR A O 1
ATOM 708 N N . HIS A 1 87 ? 18.190 41.429 33.007 1.00 9.92 93 HIS A N 1
ATOM 709 C CA . HIS A 1 87 ? 18.473 40.585 34.150 1.00 9.92 93 HIS A CA 1
ATOM 710 C C . HIS A 1 87 ? 17.993 39.182 33.875 1.00 13.02 93 HIS A C 1
ATOM 711 O O . HIS A 1 87 ? 16.973 38.997 33.203 1.00 11.88 93 HIS A O 1
ATOM 718 N N . GLN A 1 88 ? 18.775 38.200 34.308 1.00 10.55 94 GLN A N 1
ATOM 719 C CA . GLN A 1 88 ? 18.363 36.811 34.183 1.00 13.02 94 GLN A CA 1
ATOM 720 C C . GLN A 1 88 ? 17.747 36.458 35.537 1.00 10.14 94 GLN A C 1
ATOM 721 O O . GLN A 1 88 ? 18.150 36.988 36.583 1.00 13.31 94 GLN A O 1
ATOM 727 N N . TRP A 1 89 ? 16.802 35.538 35.539 1.00 9.36 95 TRP A N 1
ATOM 728 C CA . TRP A 1 89 ? 16.136 35.206 36.788 1.00 14.04 95 TRP A CA 1
ATOM 729 C C . TRP A 1 89 ? 15.643 33.768 36.787 1.00 12.75 95 TRP A C 1
ATOM 730 O O . TRP A 1 89 ? 15.439 33.166 35.728 1.00 12.01 95 TRP A O 1
ATOM 741 N N . VAL A 1 90 ? 15.472 33.227 37.989 1.00 14.30 96 VAL A N 1
ATOM 742 C CA . VAL A 1 90 ? 14.968 31.889 38.148 1.00 12.73 96 VAL A CA 1
ATOM 743 C C . VAL A 1 90 ? 14.067 31.824 39.381 1.00 11.71 96 VAL A C 1
ATOM 744 O O . VAL A 1 90 ? 14.439 32.251 40.483 1.00 12.72 96 VAL A O 1
ATOM 748 N N . TYR A 1 91 ? 12.842 31.373 39.134 1.00 13.70 97 TYR A N 1
ATOM 749 C CA . TYR A 1 91 ? 11.810 31.188 40.141 1.00 14.51 97 TYR A CA 1
ATOM 750 C C . TYR A 1 91 ? 11.890 29.711 40.538 1.00 13.90 97 TYR A C 1
ATOM 751 O O . TYR A 1 91 ? 11.855 28.835 39.667 1.00 15.04 97 TYR A O 1
ATOM 760 N N . PHE A 1 92 ? 11.935 29.425 41.834 1.00 12.14 98 PHE A N 1
ATOM 761 C CA . PHE A 1 92 ? 12.058 28.035 42.267 1.00 15.90 98 PHE A CA 1
ATOM 762 C C . PHE A 1 92 ? 11.581 27.714 43.671 1.00 16.08 98 PHE A C 1
ATOM 763 O O . PHE A 1 92 ? 11.420 28.591 44.518 1.00 17.57 98 PHE A O 1
ATOM 771 N N . ARG A 1 93 ? 11.388 26.425 43.908 1.00 15.94 99 ARG A N 1
ATOM 772 C CA . ARG A 1 93 ? 11.026 25.921 45.216 1.00 17.57 99 ARG A CA 1
ATOM 773 C C . ARG A 1 93 ? 12.339 25.193 45.512 1.00 16.72 99 ARG A C 1
ATOM 774 O O . ARG A 1 93 ? 12.836 24.424 44.679 1.00 17.02 99 ARG A O 1
ATOM 782 N N . PRO A 1 94 ? 12.949 25.462 46.670 1.00 18.66 100 PRO A N 1
ATOM 783 C CA . PRO A 1 94 ? 14.223 24.817 47.012 1.00 15.36 100 PRO A CA 1
ATOM 784 C C . PRO A 1 94 ? 14.172 23.375 47.508 1.00 18.64 100 PRO A C 1
ATOM 785 O O . PRO A 1 94 ? 13.123 22.897 47.948 1.00 19.04 100 PRO A O 1
ATOM 789 N N . ARG A 1 95 ? 15.305 22.678 47.421 1.00 20.54 101 ARG A N 1
ATOM 790 C CA . ARG A 1 95 ? 15.371 21.328 47.973 1.00 22.50 101 ARG A CA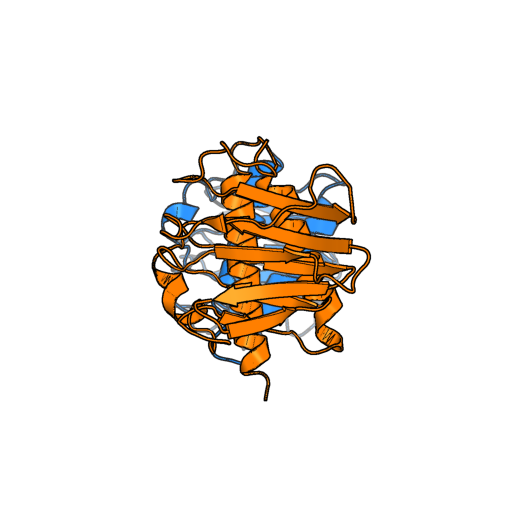 1
ATOM 791 C C . ARG A 1 95 ? 15.495 21.633 49.463 1.00 18.80 101 ARG A C 1
ATOM 792 O O . ARG A 1 95 ? 16.004 22.691 49.846 1.00 22.30 101 ARG A O 1
ATOM 800 N N . ALA A 1 96 ? 15.009 20.732 50.303 1.00 25.88 102 ALA A N 1
ATOM 801 C CA . ALA A 1 96 ? 15.013 20.951 51.744 1.00 23.33 102 ALA A CA 1
ATOM 802 C C . ALA A 1 96 ? 16.336 21.362 52.357 1.00 23.78 102 ALA A C 1
ATOM 803 O O . ALA A 1 96 ? 16.386 22.296 53.161 1.00 27.40 102 ALA A O 1
ATOM 805 N N . TYR A 1 97 ? 17.414 20.720 51.923 1.00 18.65 103 TYR A N 1
ATOM 806 C CA . TYR A 1 97 ? 18.735 20.979 52.475 1.00 18.63 103 TYR A CA 1
ATOM 807 C C . TYR A 1 97 ? 19.440 22.233 51.960 1.00 21.89 103 TYR A C 1
ATOM 808 O O . TYR A 1 97 ? 20.592 22.499 52.313 1.00 21.42 103 TYR A O 1
ATOM 817 N N . TRP A 1 98 ? 18.753 22.994 51.118 1.00 22.27 104 TRP A N 1
ATOM 818 C CA . TRP A 1 98 ? 19.319 24.221 50.564 1.00 22.17 104 TRP A CA 1
ATOM 819 C C . TRP A 1 98 ? 19.182 25.404 51.505 1.00 17.99 104 TRP A C 1
ATOM 820 O O . TRP A 1 98 ? 19.895 26.398 51.375 1.00 18.41 104 TRP A O 1
ATOM 831 N N . HIS A 1 99 ? 18.257 25.302 52.448 1.00 18.03 105 HIS A N 1
ATOM 832 C CA . HIS A 1 99 ? 17.991 26.426 53.322 1.00 22.74 105 HIS A CA 1
ATOM 833 C C . HIS A 1 99 ? 19.170 27.016 54.049 1.00 28.41 105 HIS A C 1
ATOM 834 O O . HIS A 1 99 ? 19.277 28.241 54.144 1.00 30.93 105 HIS A O 1
ATOM 841 N N . GLU A 1 100 ? 20.120 26.168 54.429 1.00 23.80 106 GLU A N 1
ATOM 842 C CA . GLU A 1 100 ? 21.300 26.635 55.142 1.00 26.51 106 GLU A CA 1
ATOM 843 C C . GLU A 1 100 ? 22.178 27.472 54.221 1.00 24.83 106 GLU A C 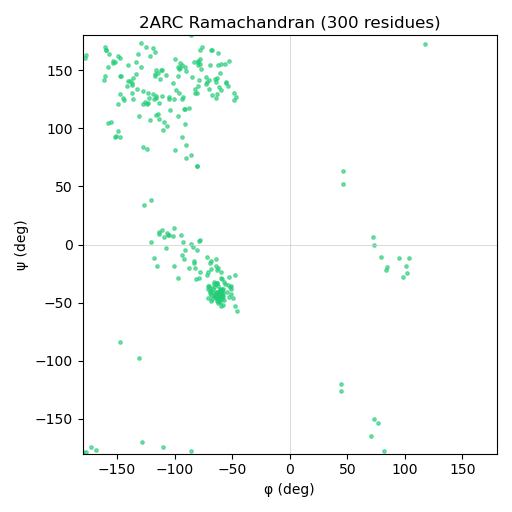1
ATOM 844 O O . GLU A 1 100 ? 23.083 28.170 54.689 1.00 27.89 106 GLU A O 1
ATOM 846 N N . TRP A 1 101 ? 21.913 27.387 52.916 1.00 18.05 107 TRP A N 1
ATOM 847 C CA . TRP A 1 101 ? 22.690 28.112 51.917 1.00 13.44 107 TRP A CA 1
ATOM 848 C C . TRP A 1 101 ? 21.908 29.290 51.343 1.00 14.82 107 TRP A C 1
ATOM 849 O O . TRP A 1 101 ? 22.329 29.911 50.354 1.00 17.10 107 TRP A O 1
ATOM 860 N N . LEU A 1 102 ? 20.772 29.600 51.953 1.00 14.99 108 LEU A N 1
ATOM 861 C CA . LEU A 1 102 ? 19.931 30.684 51.459 1.00 14.28 108 LEU A CA 1
ATOM 862 C C . LEU A 1 102 ? 19.828 31.875 52.392 1.00 18.71 108 LEU A C 1
ATOM 863 O O . LEU A 1 102 ? 19.037 32.782 52.159 1.00 22.30 108 LEU A O 1
ATOM 868 N N . ASN A 1 103 ? 20.661 31.913 53.417 1.00 18.37 109 ASN A N 1
ATOM 869 C CA . ASN A 1 103 ? 20.606 33.006 54.372 1.00 22.81 109 ASN A CA 1
ATOM 870 C C . ASN A 1 103 ? 21.699 34.008 54.030 1.00 22.79 109 ASN A C 1
ATOM 871 O O . ASN A 1 103 ? 22.766 34.049 54.652 1.00 26.40 109 ASN A O 1
ATOM 876 N N . TRP A 1 104 ? 21.394 34.858 53.064 1.00 15.78 110 TRP A N 1
ATOM 877 C CA . TRP A 1 104 ? 22.339 35.842 52.576 1.00 16.01 110 TRP A CA 1
ATOM 878 C C . TRP A 1 104 ? 22.184 37.177 53.281 1.00 15.11 110 TRP A C 1
ATOM 879 O O . TRP A 1 104 ? 21.108 37.470 53.816 1.00 16.24 110 TRP A O 1
ATOM 890 N N . PRO A 1 105 ? 23.268 37.987 53.342 1.00 16.88 111 PRO A N 1
ATOM 891 C CA . PRO A 1 105 ? 23.144 39.306 53.986 1.00 12.66 111 PRO A CA 1
ATOM 892 C C . PRO A 1 105 ? 22.089 40.050 53.121 1.00 15.17 111 PRO A C 1
ATOM 893 O O . PRO A 1 105 ? 22.072 39.880 51.885 1.00 14.59 111 PRO A O 1
ATOM 897 N N A SER A 1 106 ? 21.230 40.854 53.740 0.70 13.12 112 SER A N 1
ATOM 898 N N B SER A 1 106 ? 21.173 40.962 53.678 0.38 13.31 112 SER A N 1
ATOM 899 C CA A SER A 1 106 ? 20.179 41.553 52.996 0.70 12.83 112 SER A CA 1
ATOM 900 C CA B SER A 1 106 ? 20.189 41.616 52.813 0.38 13.67 112 SER A CA 1
ATOM 901 C C A SER A 1 106 ? 20.375 43.051 52.777 0.70 17.22 112 SER A C 1
ATOM 902 C C B SER A 1 106 ? 20.381 43.113 52.644 0.38 16.28 112 SER A C 1
ATOM 903 O O A SER A 1 106 ? 20.874 43.756 53.654 0.70 15.15 112 SER A O 1
ATOM 904 O O B SER A 1 106 ? 20.640 43.831 53.631 0.38 13.90 112 SER A O 1
ATOM 909 N N . ILE A 1 107 ? 19.971 43.531 51.599 1.00 15.19 113 ILE A N 1
ATOM 910 C CA . ILE A 1 107 ? 20.070 44.952 51.263 1.00 13.00 113 ILE A CA 1
ATOM 911 C C . ILE A 1 107 ? 19.007 45.736 52.045 1.00 14.78 113 ILE A C 1
ATOM 912 O O . ILE A 1 107 ? 19.144 46.944 52.280 1.00 13.92 113 ILE A O 1
ATOM 917 N N . PHE A 1 108 ? 17.928 45.031 52.389 1.00 12.97 114 PHE A N 1
ATOM 918 C CA . PHE A 1 108 ? 16.813 45.531 53.198 1.00 15.60 114 PHE A CA 1
ATOM 919 C C . PHE A 1 108 ? 15.834 44.384 53.396 1.00 14.44 114 PHE A C 1
ATOM 920 O O . PHE A 1 108 ? 15.903 43.379 52.668 1.00 13.29 114 PHE A O 1
ATOM 928 N N . ALA A 1 109 ? 14.978 44.504 54.414 1.00 14.14 115 ALA A N 1
ATOM 929 C CA . ALA A 1 109 ? 14.000 43.471 54.751 1.00 13.00 115 ALA A CA 1
ATOM 930 C C . ALA A 1 109 ? 14.727 42.116 54.692 1.00 14.45 115 ALA A C 1
ATOM 931 O O . ALA A 1 109 ? 15.750 41.935 55.347 1.00 15.24 115 ALA A O 1
ATOM 933 N N . ASN A 1 110 ? 14.282 41.210 53.833 1.00 13.94 116 ASN A N 1
ATOM 934 C CA . ASN A 1 110 ? 14.952 39.919 53.710 1.00 16.98 116 ASN A CA 1
ATOM 935 C C . ASN A 1 110 ? 15.343 39.615 52.250 1.00 17.12 116 ASN A C 1
ATOM 936 O O . ASN A 1 110 ? 15.291 38.464 51.799 1.00 13.89 116 ASN A O 1
ATOM 941 N N . THR A 1 111 ? 15.697 40.670 51.513 1.00 14.56 117 THR A N 1
ATOM 942 C CA . THR A 1 111 ? 16.110 40.568 50.112 1.00 10.48 117 THR A CA 1
ATOM 943 C C . THR A 1 111 ? 17.621 40.401 50.113 1.00 12.59 117 THR A C 1
ATOM 944 O O . THR A 1 111 ? 18.362 41.358 50.364 1.00 12.56 117 THR A O 1
ATOM 948 N N . GLY A 1 112 ? 18.062 39.166 49.874 1.00 12.72 118 GLY A N 1
ATOM 949 C CA . GLY A 1 112 ? 19.476 38.837 49.899 1.00 13.13 118 GLY A CA 1
ATOM 950 C C . GLY A 1 112 ? 20.321 39.417 48.785 1.00 12.04 118 GLY A C 1
ATOM 951 O O . GLY A 1 112 ? 19.829 39.664 47.678 1.00 12.40 118 GLY A O 1
ATOM 952 N N . PHE A 1 113 ? 21.615 39.581 49.060 1.00 11.92 119 PHE A N 1
ATOM 953 C CA . PHE A 1 113 ? 22.549 40.131 48.082 1.00 16.12 119 PHE A CA 1
ATOM 954 C C . PHE A 1 113 ? 23.865 39.360 48.051 1.00 13.84 119 PHE A C 1
ATOM 955 O O . PHE A 1 113 ? 24.378 38.952 49.101 1.00 13.80 119 PHE A O 1
ATOM 963 N N . PHE A 1 114 ? 24.380 39.149 46.844 1.00 11.67 120 PHE A N 1
ATOM 964 C CA . PHE A 1 114 ? 25.662 38.487 46.642 1.00 13.23 120 PHE A CA 1
ATOM 965 C C . PHE A 1 114 ? 26.346 39.022 45.395 1.00 18.83 120 PHE A C 1
ATOM 966 O O . PHE A 1 114 ? 25.788 38.970 44.282 1.00 12.56 120 PHE A O 1
ATOM 974 N N . ARG A 1 115 ? 27.545 39.569 45.582 1.00 17.21 121 ARG A N 1
ATOM 975 C CA . ARG A 1 115 ? 28.309 40.050 44.441 1.00 16.58 121 ARG A CA 1
ATOM 976 C C . ARG A 1 115 ? 29.627 39.314 44.435 1.00 19.61 121 ARG A C 1
ATOM 977 O O . ARG A 1 115 ? 30.468 39.521 45.317 1.00 19.82 121 ARG A O 1
ATOM 985 N N . PRO A 1 116 ? 29.792 38.370 43.496 1.00 21.20 122 PRO A N 1
ATOM 986 C CA . PRO A 1 116 ? 31.051 37.609 43.419 1.00 21.71 122 PRO A CA 1
ATOM 987 C C . PRO A 1 116 ? 32.218 38.575 43.161 1.00 22.71 122 PRO A C 1
ATOM 988 O O . PRO A 1 116 ? 32.034 39.625 42.529 1.00 19.69 122 PRO A O 1
ATOM 992 N N . ASP A 1 117 ? 33.402 38.272 43.683 1.00 20.30 123 ASP A N 1
ATOM 993 C CA . ASP A 1 117 ? 34.534 39.155 43.411 1.00 24.11 123 ASP A CA 1
ATOM 994 C C . ASP A 1 117 ? 34.887 39.077 41.924 1.00 24.03 123 ASP A C 1
ATOM 995 O O . ASP A 1 117 ? 34.452 38.149 41.225 1.00 22.94 123 ASP A O 1
ATOM 1000 N N . GLU A 1 118 ? 35.716 39.999 41.449 1.00 26.43 124 GLU A N 1
ATOM 1001 C CA . GLU A 1 118 ? 36.071 40.043 40.028 1.00 29.62 124 GLU A CA 1
ATOM 1002 C C . GLU A 1 118 ? 36.544 38.715 39.451 1.00 27.71 124 GLU A C 1
ATOM 1003 O O . GLU A 1 118 ? 36.256 38.390 38.294 1.00 27.03 124 GLU A O 1
ATOM 1005 N N . ALA A 1 119 ? 37.255 37.949 40.272 1.00 27.09 125 ALA A N 1
ATOM 1006 C CA . ALA A 1 119 ? 37.781 36.654 39.856 1.00 29.02 125 ALA A CA 1
ATOM 1007 C C . ALA A 1 119 ? 36.700 35.581 39.694 1.00 32.48 125 ALA A C 1
ATOM 1008 O O . ALA A 1 119 ? 36.800 34.718 38.824 1.00 32.21 125 ALA A O 1
ATOM 1010 N N . HIS A 1 120 ? 35.681 35.629 40.550 1.00 26.39 126 HIS A N 1
ATOM 1011 C CA . HIS A 1 120 ? 34.588 34.657 40.516 1.00 25.61 126 HIS A CA 1
ATOM 1012 C C . HIS A 1 120 ? 33.455 35.059 39.568 1.00 22.18 126 HIS A C 1
ATOM 1013 O O . HIS A 1 120 ? 32.655 34.215 39.143 1.00 19.21 126 HIS A O 1
ATOM 1020 N N . GLN A 1 121 ? 33.389 36.348 39.254 1.00 24.72 127 GLN A N 1
ATOM 1021 C CA . GLN A 1 121 ? 32.347 36.896 38.382 1.00 31.03 127 GLN A CA 1
ATOM 1022 C C . GLN A 1 121 ? 32.042 36.117 37.093 1.00 31.38 127 GLN A C 1
ATOM 1023 O O . GLN A 1 121 ? 30.911 35.698 36.871 1.00 25.52 127 GLN A O 1
ATOM 1029 N N . PRO A 1 122 ? 33.050 35.889 36.236 1.00 34.96 128 PRO A N 1
ATOM 1030 C CA . PRO A 1 122 ? 32.729 35.147 35.011 1.00 33.65 128 PRO A CA 1
ATOM 1031 C C . PRO A 1 122 ? 32.130 33.745 35.230 1.00 28.41 128 PRO A C 1
ATOM 1032 O O . PRO A 1 122 ? 31.206 33.334 34.519 1.00 24.75 128 PRO A O 1
ATOM 1036 N N . HIS A 1 123 ? 32.615 33.027 36.235 1.00 24.38 129 HIS A N 1
ATOM 1037 C CA . HIS A 1 123 ? 32.102 31.695 36.502 1.00 30.49 129 HIS A CA 1
ATOM 1038 C C . HIS A 1 123 ? 30.630 31.732 36.922 1.00 26.52 129 HIS A C 1
ATOM 1039 O O . HIS A 1 123 ? 29.827 30.924 36.444 1.00 21.39 129 HIS A O 1
ATOM 1046 N N . PHE A 1 124 ? 30.277 32.665 37.808 1.00 24.37 130 PHE A N 1
ATOM 1047 C CA . PHE A 1 124 ? 28.892 32.788 38.267 1.00 16.96 130 PHE A CA 1
ATOM 1048 C C . PHE A 1 124 ? 27.953 33.240 37.152 1.00 17.62 130 PHE A C 1
ATOM 1049 O O . PHE A 1 124 ? 26.811 32.786 37.074 1.00 21.69 130 PHE A O 1
ATOM 1057 N N . SER A 1 125 ? 28.426 34.141 36.300 1.00 16.39 131 SER A N 1
ATOM 1058 C CA . SER A 1 125 ? 27.628 34.597 35.177 1.00 19.65 131 SER A CA 1
ATOM 1059 C C . SER A 1 125 ? 27.408 33.392 34.260 1.00 23.22 131 SER A C 1
ATOM 1060 O O . SER A 1 125 ? 26.272 33.095 33.854 1.00 18.85 131 SER A O 1
ATOM 1063 N N . ASP A 1 126 ? 28.491 32.655 33.995 1.00 20.93 132 ASP A N 1
ATOM 1064 C CA . ASP A 1 126 ? 28.423 31.469 33.150 1.00 23.15 132 ASP A CA 1
ATOM 1065 C C . ASP A 1 126 ? 27.402 30.466 33.713 1.00 16.29 132 ASP A C 1
ATOM 1066 O O . ASP A 1 126 ? 26.545 29.960 32.990 1.00 19.28 132 ASP A O 1
ATOM 1071 N N . LEU A 1 127 ? 27.488 30.196 35.009 1.00 12.42 133 LEU A N 1
ATOM 1072 C CA . LEU A 1 127 ? 26.580 29.270 35.666 1.00 15.62 133 LEU A CA 1
ATOM 1073 C C . LEU A 1 127 ? 25.106 29.714 35.588 1.00 15.90 133 LEU A C 1
ATOM 1074 O O . LEU A 1 127 ? 24.214 28.903 35.342 1.00 15.69 133 LEU A O 1
ATOM 1079 N N . PHE A 1 128 ? 24.852 30.998 35.822 1.00 18.07 134 PHE A N 1
ATOM 1080 C CA . PHE A 1 128 ? 23.488 31.521 35.772 1.00 14.91 134 PHE A CA 1
ATOM 1081 C C . PHE A 1 128 ? 22.921 31.326 34.360 1.00 15.64 134 PHE A C 1
ATOM 1082 O O . PHE A 1 128 ? 21.763 30.936 34.201 1.00 15.73 134 PHE A O 1
ATOM 1090 N N . GLY A 1 129 ? 23.743 31.578 33.342 1.00 16.44 135 GLY A N 1
ATOM 1091 C CA . GLY A 1 129 ? 23.307 31.387 31.969 1.00 15.92 135 GLY A CA 1
ATOM 1092 C C . GLY A 1 129 ? 22.904 29.939 31.727 1.00 16.72 135 GLY A C 1
ATOM 1093 O O . GLY A 1 129 ? 21.905 29.654 31.049 1.00 16.76 135 GLY A O 1
ATOM 1094 N N . GLN A 1 130 ? 23.664 29.007 32.306 1.00 17.99 136 GLN A N 1
ATOM 1095 C CA . GLN A 1 130 ? 23.362 27.580 32.162 1.00 16.16 136 GLN A CA 1
ATOM 1096 C C . GLN A 1 130 ? 22.037 27.248 32.844 1.00 18.22 136 GLN A C 1
ATOM 1097 O O . GLN A 1 130 ? 21.299 26.374 32.385 1.00 16.51 136 GLN A O 1
ATOM 1103 N N . ILE A 1 131 ? 21.767 27.899 33.975 1.00 13.35 137 ILE A N 1
ATOM 1104 C CA . ILE A 1 131 ? 20.513 27.675 34.676 1.00 14.11 137 ILE A CA 1
ATOM 1105 C C . ILE A 1 131 ? 19.342 28.060 33.760 1.00 15.68 137 ILE A C 1
ATOM 1106 O O . ILE A 1 131 ? 18.409 27.283 33.565 1.00 20.11 137 ILE A O 1
ATOM 1111 N N . ILE A 1 132 ? 19.415 29.243 33.167 1.00 15.92 138 ILE A N 1
ATOM 1112 C CA . ILE A 1 132 ? 18.354 29.723 32.272 1.00 17.63 138 ILE A CA 1
ATOM 1113 C C . ILE A 1 132 ? 18.190 28.775 31.087 1.00 19.22 138 ILE A C 1
ATOM 1114 O O . ILE A 1 132 ? 17.077 28.436 30.709 1.00 21.51 138 ILE A O 1
ATOM 1119 N N . ASN A 1 133 ? 19.309 28.322 30.529 1.00 22.84 139 ASN A N 1
ATOM 1120 C CA . ASN A 1 133 ? 19.280 27.401 29.401 1.00 23.41 139 ASN A CA 1
ATOM 1121 C C . ASN A 1 133 ? 18.588 26.105 29.769 1.00 25.61 139 ASN A C 1
ATOM 1122 O O . ASN A 1 133 ? 17.709 25.635 29.049 1.00 23.58 139 ASN A O 1
ATOM 1127 N N . ALA A 1 134 ? 18.983 25.530 30.896 1.00 21.04 140 ALA A N 1
ATOM 1128 C CA . ALA A 1 134 ? 18.398 24.288 31.350 1.00 19.28 140 ALA A CA 1
ATOM 1129 C C . ALA A 1 134 ? 16.916 24.479 31.651 1.00 25.68 140 ALA A C 1
ATOM 1130 O O . ALA A 1 134 ? 16.074 23.713 31.177 1.00 26.31 140 ALA A O 1
ATOM 1132 N N . GLY A 1 135 ? 16.605 25.529 32.407 1.00 20.19 141 GLY A N 1
ATOM 1133 C CA . GLY A 1 135 ? 15.234 25.814 32.774 1.00 21.72 141 GLY A CA 1
ATOM 1134 C C . GLY A 1 135 ? 14.295 26.037 31.604 1.00 25.06 141 GLY A C 1
ATOM 1135 O O . GLY A 1 135 ? 13.102 25.757 31.710 1.00 34.04 141 GLY A O 1
ATOM 1136 N N . GLN A 1 136 ? 14.806 26.541 30.488 1.00 24.39 142 GLN A N 1
ATOM 1137 C CA . GLN A 1 136 ? 13.944 26.790 29.339 1.00 29.07 142 GLN A CA 1
ATOM 1138 C C . GLN A 1 136 ? 13.891 25.643 28.350 1.00 34.86 142 GLN A C 1
ATOM 1139 O O . GLN A 1 136 ? 13.058 25.631 27.448 1.00 44.85 142 GLN A O 1
ATOM 1145 N N . GLY A 1 137 ? 14.754 24.657 28.549 1.00 37.82 143 GLY A N 1
ATOM 1146 C CA . GLY A 1 137 ? 14.799 23.525 27.649 1.00 33.93 143 GLY A CA 1
ATOM 1147 C C . GLY A 1 137 ? 13.576 22.638 27.711 1.00 33.38 143 GLY A C 1
ATOM 1148 O O . GLY A 1 137 ? 12.749 22.731 28.620 1.00 31.84 143 GLY A O 1
ATOM 1149 N N . GLU A 1 138 ? 13.477 21.764 26.721 1.00 40.53 144 GLU A N 1
ATOM 1150 C CA . GLU A 1 138 ? 12.378 20.820 26.621 1.00 47.03 144 GLU A CA 1
ATOM 1151 C C . GLU A 1 138 ? 12.835 19.450 27.138 1.00 45.22 144 GLU A C 1
ATOM 1152 O O . GLU A 1 138 ? 14.034 19.164 27.238 1.00 44.51 144 GLU A O 1
ATOM 1154 N N . GLY A 1 139 ? 11.880 18.612 27.505 1.00 43.09 145 GLY A N 1
ATOM 1155 C CA . GLY A 1 139 ? 12.244 17.298 27.984 1.00 35.20 145 GLY A CA 1
ATOM 1156 C C . GLY A 1 139 ? 11.800 17.135 29.404 1.00 31.52 145 GLY A C 1
ATOM 1157 O O . GLY A 1 139 ? 11.352 18.092 30.038 1.00 34.92 145 GLY A O 1
ATOM 1158 N N . ARG A 1 140 ? 11.929 15.921 29.908 1.00 27.25 146 ARG A N 1
ATOM 1159 C CA . ARG A 1 140 ? 11.519 15.619 31.267 1.00 30.31 146 ARG A CA 1
ATOM 1160 C C . ARG A 1 140 ? 12.586 15.956 32.302 1.00 24.16 146 ARG A C 1
ATOM 1161 O O . ARG A 1 140 ? 12.342 15.798 33.503 1.00 33.47 146 ARG A O 1
ATOM 1163 N N . TYR A 1 141 ? 13.749 16.430 31.851 1.00 24.35 147 TYR A N 1
ATOM 1164 C CA . TYR A 1 141 ? 14.856 16.720 32.767 1.00 24.93 147 TYR A CA 1
ATOM 1165 C C . TYR A 1 141 ? 15.346 18.157 32.769 1.00 30.02 147 TYR A C 1
ATOM 1166 O O . TYR A 1 141 ? 16.287 18.490 33.496 1.00 27.30 147 TYR A O 1
ATOM 1175 N N . SER A 1 142 ? 14.708 19.014 31.980 1.00 31.69 148 SER A N 1
ATOM 1176 C CA . SER A 1 142 ? 15.119 20.412 31.909 1.00 30.51 148 SER A CA 1
ATOM 1177 C C . SER A 1 142 ? 15.015 21.103 33.269 1.00 20.60 148 SER A C 1
ATOM 1178 O O . SER A 1 142 ? 15.946 21.774 33.704 1.00 23.97 148 SER A O 1
ATOM 1181 N N . GLU A 1 143 ? 13.917 20.860 33.972 1.00 19.97 149 GLU A N 1
ATOM 1182 C CA . GLU A 1 143 ? 13.691 21.450 35.281 1.00 21.90 149 GLU A CA 1
ATOM 1183 C C . GLU A 1 143 ? 14.654 20.891 36.347 1.00 27.48 149 GLU A C 1
ATOM 1184 O O . GLU A 1 143 ? 15.204 21.650 37.166 1.00 23.29 149 GLU A O 1
ATOM 1190 N N . LEU A 1 144 ? 14.860 19.574 36.338 1.00 21.39 150 LEU A N 1
ATOM 1191 C CA . LEU A 1 144 ? 15.762 18.936 37.298 1.00 20.76 150 LEU A CA 1
ATOM 1192 C C . LEU A 1 144 ? 17.180 19.433 37.103 1.00 16.65 150 LEU A C 1
ATOM 1193 O O . LEU A 1 144 ? 17.926 19.582 38.069 1.00 17.29 150 LEU A O 1
ATOM 1198 N N A LEU A 1 145 ? 17.558 19.648 35.845 0.50 18.57 151 LEU A N 1
ATOM 1199 N N B LEU A 1 145 ? 17.548 19.610 35.876 0.50 18.12 151 LEU A N 1
ATOM 1200 C CA A LEU A 1 145 ? 18.884 20.140 35.506 0.50 18.61 151 LEU A CA 1
ATOM 1201 C CA B LEU A 1 145 ? 18.874 20.121 35.554 0.50 18.51 151 LEU A CA 1
ATOM 1202 C C A LEU A 1 145 ? 19.045 21.565 36.032 0.50 17.53 151 LEU A C 1
ATOM 1203 C C B LEU A 1 145 ? 19.004 21.550 36.087 0.50 17.36 151 LEU A C 1
ATOM 1204 O O A LEU A 1 145 ? 20.088 21.917 36.591 0.50 16.06 151 LEU A O 1
ATOM 1205 O O B LEU A 1 145 ? 20.054 21.942 36.603 0.50 16.02 151 LEU A O 1
ATOM 1214 N N . ALA A 1 146 ? 18.009 22.379 35.851 1.00 15.77 152 ALA A N 1
ATOM 1215 C CA . ALA A 1 146 ? 18.039 23.771 36.306 1.00 14.18 152 ALA A CA 1
ATOM 1216 C C . ALA A 1 146 ? 18.150 23.816 37.812 1.00 11.34 152 ALA A C 1
ATOM 1217 O O . ALA A 1 146 ? 18.877 24.649 38.355 1.00 15.98 152 ALA A O 1
ATOM 1219 N N . ILE A 1 147 ? 17.438 22.912 38.482 1.00 12.57 153 ILE A N 1
ATOM 1220 C CA . ILE A 1 147 ? 17.472 22.799 39.936 1.00 13.18 153 ILE A CA 1
ATOM 1221 C C . ILE A 1 147 ? 18.901 22.400 40.346 1.00 16.41 153 ILE A C 1
ATOM 1222 O O . ILE A 1 147 ? 19.450 22.871 41.350 1.00 13.66 153 ILE A O 1
ATOM 1227 N N . ASN A 1 148 ? 19.481 21.494 39.571 1.00 14.73 154 ASN A N 1
ATOM 1228 C CA . ASN A 1 148 ? 20.829 21.022 39.826 1.00 15.25 154 ASN A CA 1
ATOM 1229 C C . ASN A 1 148 ? 21.853 22.144 39.695 1.00 11.97 154 ASN A C 1
ATOM 1230 O O . ASN A 1 148 ? 22.731 22.306 40.547 1.00 16.01 154 ASN A O 1
ATOM 1235 N N . LEU A 1 149 ? 21.744 22.916 38.618 1.00 13.31 155 LEU A N 1
ATOM 1236 C CA . LEU A 1 149 ? 22.669 24.025 38.360 1.00 16.64 155 LEU A CA 1
ATOM 1237 C C . LEU A 1 149 ? 22.527 25.137 39.402 1.00 14.64 155 LEU A C 1
ATOM 1238 O O . LEU A 1 149 ? 23.504 25.801 39.778 1.00 13.50 155 LEU A O 1
ATOM 1243 N N . LEU A 1 150 ? 21.306 25.289 39.890 1.00 18.21 156 LEU A N 1
ATOM 1244 C CA . LEU A 1 150 ? 20.979 26.257 40.927 1.00 16.58 156 LEU A CA 1
ATOM 1245 C C . LEU A 1 150 ? 21.672 25.812 42.225 1.00 16.01 156 LEU A C 1
ATOM 1246 O O . LEU A 1 150 ? 22.311 26.625 42.913 1.00 13.99 156 LEU A O 1
ATOM 1251 N N . GLU A 1 151 ? 21.562 24.527 42.565 1.00 11.85 157 GLU A N 1
ATOM 1252 C CA . GLU A 1 151 ? 22.227 24.012 43.756 1.00 12.94 157 GLU A CA 1
ATOM 1253 C C . GLU A 1 151 ? 23.745 24.256 43.622 1.00 13.49 157 GLU A C 1
ATOM 1254 O O . GLU A 1 151 ? 24.418 24.620 44.594 1.00 16.39 157 GLU A O 1
ATOM 1260 N N . GLN A 1 152 ? 24.285 24.062 42.422 1.00 14.84 158 GLN A N 1
ATOM 1261 C CA . GLN A 1 152 ? 25.700 24.312 42.212 1.00 13.91 158 GLN A CA 1
ATOM 1262 C C . GLN A 1 152 ? 26.056 25.767 42.540 1.00 16.81 158 GLN A C 1
ATOM 1263 O O . GLN A 1 152 ? 27.057 26.027 43.191 1.00 14.01 158 GLN A O 1
ATOM 1269 N N . LEU A 1 153 ? 25.262 26.712 42.048 1.00 15.50 159 LEU A N 1
ATOM 1270 C CA . LEU A 1 153 ? 25.521 28.126 42.302 1.00 13.18 159 LEU A CA 1
ATOM 1271 C C . LEU A 1 153 ? 25.510 28.395 43.813 1.00 15.46 159 LEU A C 1
ATOM 1272 O O . LEU A 1 153 ? 26.398 29.072 44.346 1.00 12.04 159 LEU A O 1
ATOM 1277 N N . LEU A 1 154 ? 24.520 27.840 44.503 1.00 13.56 160 LEU A N 1
ATOM 1278 C CA . LEU A 1 154 ? 24.410 28.008 45.949 1.00 11.93 160 LEU A CA 1
ATOM 1279 C C . LEU A 1 154 ? 25.662 27.493 46.648 1.00 16.60 160 LEU A C 1
ATOM 1280 O O . LEU A 1 154 ? 26.210 28.157 47.536 1.00 17.36 160 LEU A O 1
ATOM 1285 N N . LEU A 1 155 ? 26.134 26.325 46.224 1.00 16.13 161 LEU A N 1
ATOM 1286 C CA . LEU A 1 155 ? 27.340 25.719 46.790 1.00 16.53 161 LEU A CA 1
ATOM 1287 C C . LEU A 1 155 ? 28.627 26.511 46.468 1.00 12.92 161 LEU A C 1
ATOM 1288 O O . LEU A 1 155 ? 29.483 26.680 47.324 1.00 15.32 161 LEU A O 1
ATOM 1293 N N . ARG A 1 156 ? 28.744 27.012 45.246 1.00 16.46 162 ARG A N 1
ATOM 1294 C CA . ARG A 1 156 ? 29.904 27.813 44.842 1.00 18.67 162 ARG A CA 1
ATOM 1295 C C . ARG A 1 156 ? 29.958 29.115 45.650 1.00 13.58 162 ARG A C 1
ATOM 1296 O O . ARG A 1 156 ? 31.035 29.635 45.919 1.00 15.02 162 ARG A O 1
ATOM 1304 N N . ARG A 1 157 ? 28.802 29.668 45.990 1.00 14.66 163 ARG A N 1
ATOM 1305 C CA . ARG A 1 157 ? 28.778 30.888 46.797 1.00 12.82 163 ARG A CA 1
ATOM 1306 C C . ARG A 1 157 ? 29.272 30.539 48.199 1.00 14.54 163 ARG A C 1
ATOM 1307 O O . ARG A 1 157 ? 30.145 31.222 48.733 1.00 15.94 163 ARG A O 1
ATOM 1315 N N . MET A 1 158 ? 28.732 29.467 48.781 1.00 13.90 164 MET A N 1
ATOM 1316 C CA . MET A 1 158 ? 29.143 29.033 50.126 1.00 15.28 164 MET A CA 1
ATOM 1317 C C . MET A 1 158 ? 30.649 28.835 50.157 1.00 20.51 164 MET A C 1
ATOM 1318 O O . MET A 1 158 ? 31.336 29.207 51.105 1.00 21.78 164 MET A O 1
ATOM 1323 N N . GLU A 1 159 ? 31.156 28.253 49.088 1.00 18.51 165 GLU A N 1
ATOM 1324 C CA . GLU A 1 159 ? 32.565 28.006 48.959 1.00 22.11 165 GLU A CA 1
ATOM 1325 C C . GLU A 1 159 ? 33.348 29.297 48.744 1.00 24.28 165 GLU A C 1
ATOM 1326 O O . GLU A 1 159 ? 34.457 29.444 49.254 1.00 34.27 165 GLU A O 1
ATOM 1332 N N . ALA A 1 160 ? 32.791 30.227 47.978 1.00 19.09 166 ALA A N 1
ATOM 1333 C CA . ALA A 1 160 ? 33.481 31.482 47.712 1.00 16.51 166 ALA A CA 1
ATOM 1334 C C . ALA A 1 160 ? 33.561 32.440 48.912 1.00 28.69 166 ALA A C 1
ATOM 1335 O O . ALA A 1 160 ? 34.436 33.312 48.935 1.00 35.05 166 ALA A O 1
ATOM 1337 N N . ILE A 1 161 ? 32.648 32.314 49.877 1.00 25.06 167 ILE A N 1
ATOM 1338 C CA . ILE A 1 161 ? 32.666 33.193 51.051 1.00 32.26 167 ILE A CA 1
ATOM 1339 C C . ILE A 1 161 ? 33.256 32.572 52.333 1.00 33.40 167 ILE A C 1
ATOM 1340 O O . ILE A 1 161 ? 33.538 31.351 52.388 1.00 34.58 167 ILE A O 1
ATOM 1345 N N . ASP B 1 1 ? 46.598 5.776 49.990 1.00 16.34 7 ASP B N 1
ATOM 1346 C CA . ASP B 1 1 ? 46.526 6.047 48.526 1.00 16.67 7 ASP B CA 1
ATOM 1347 C C . ASP B 1 1 ? 45.309 5.290 47.946 1.00 18.54 7 ASP B C 1
ATOM 1348 O O . ASP B 1 1 ? 45.277 4.054 47.942 1.00 13.13 7 ASP B O 1
ATOM 1353 N N . PRO B 1 2 ? 44.278 6.032 47.477 1.00 16.08 8 PRO B N 1
ATOM 1354 C CA . PRO B 1 2 ? 43.074 5.396 46.912 1.00 16.68 8 PRO B CA 1
ATOM 1355 C C . PRO B 1 2 ? 43.358 4.597 45.638 1.00 13.41 8 PRO B C 1
ATOM 1356 O O . PRO B 1 2 ? 42.545 3.756 45.247 1.00 14.36 8 PRO B O 1
ATOM 1360 N N . LEU B 1 3 ? 44.501 4.872 45.003 1.00 10.93 9 LEU B N 1
ATOM 1361 C CA . LEU B 1 3 ? 44.883 4.203 43.761 1.00 14.64 9 LEU B CA 1
ATOM 1362 C C . LEU B 1 3 ? 45.479 2.821 43.978 1.00 15.11 9 LEU B C 1
ATOM 1363 O O . LEU B 1 3 ? 45.777 2.112 43.020 1.00 16.04 9 LEU B O 1
ATOM 1368 N N . LEU B 1 4 ? 45.663 2.442 45.235 1.00 13.65 10 LEU B N 1
ATOM 1369 C CA . LEU B 1 4 ? 46.266 1.151 45.568 1.00 15.82 10 LEU B CA 1
ATOM 1370 C C . LEU B 1 4 ? 45.431 0.385 46.568 1.00 15.51 10 LEU B C 1
ATOM 1371 O O . LEU B 1 4 ? 44.645 0.986 47.324 1.00 11.35 10 LEU B O 1
ATOM 1376 N N . PRO B 1 5 ? 45.530 -0.963 46.533 1.00 14.27 11 PRO B N 1
ATOM 1377 C CA . PRO B 1 5 ? 44.783 -1.814 47.458 1.00 14.71 11 PRO B CA 1
ATOM 1378 C C . PRO B 1 5 ? 45.044 -1.356 48.898 1.00 12.43 11 PRO B C 1
ATOM 1379 O O . PRO B 1 5 ? 46.042 -0.681 49.177 1.00 15.34 11 PRO B O 1
ATOM 1383 N N . GLY B 1 6 ? 44.137 -1.684 49.804 1.00 13.72 12 GLY B N 1
ATOM 1384 C CA . GLY B 1 6 ? 44.323 -1.279 51.187 1.00 12.10 12 GLY B CA 1
ATOM 1385 C C . GLY B 1 6 ? 43.481 -0.088 51.584 1.00 15.51 12 GLY B C 1
ATOM 1386 O O . GLY B 1 6 ? 43.184 0.109 52.767 1.00 15.69 12 GLY B O 1
ATOM 1387 N N . TYR B 1 7 ? 43.094 0.723 50.606 1.00 15.15 13 TYR B N 1
ATOM 1388 C CA . TYR B 1 7 ? 42.267 1.891 50.879 1.00 15.46 13 TYR B CA 1
ATOM 1389 C C . TYR B 1 7 ? 40.839 1.494 51.217 1.00 15.62 13 TYR B C 1
ATOM 1390 O O . TYR B 1 7 ? 40.282 0.560 50.641 1.00 17.70 13 TYR B O 1
ATOM 1399 N N . SER B 1 8 ? 40.232 2.229 52.136 1.00 18.82 14 SER B N 1
ATOM 1400 C CA . SER B 1 8 ? 38.872 1.947 52.559 1.00 20.50 14 SER B CA 1
ATOM 1401 C C . SER B 1 8 ? 37.856 2.933 51.962 1.00 22.22 14 SER B C 1
ATOM 1402 O O . SER B 1 8 ? 37.905 4.137 52.231 1.00 22.85 14 SER B O 1
ATOM 1405 N N . PHE B 1 9 ? 36.957 2.412 51.129 1.00 21.17 15 PHE B N 1
ATOM 1406 C CA . PHE B 1 9 ? 35.904 3.217 50.514 1.00 22.47 15 PHE B CA 1
ATOM 1407 C C . PHE B 1 9 ? 34.624 2.861 51.248 1.00 24.39 15 PHE B C 1
ATOM 1408 O O . PHE B 1 9 ? 34.259 1.680 51.315 1.00 24.45 15 PHE B O 1
ATOM 1416 N N . ASN B 1 10 ? 33.914 3.852 51.764 1.00 20.41 16 ASN B N 1
ATOM 1417 C CA . ASN B 1 10 ? 32.676 3.538 52.448 1.00 24.65 16 ASN B CA 1
ATOM 1418 C C . ASN B 1 10 ? 31.566 4.586 52.341 1.00 28.60 16 ASN B C 1
ATOM 1419 O O . ASN B 1 10 ? 30.720 4.490 51.448 1.00 28.80 16 ASN B O 1
ATOM 1424 N N . ALA B 1 11 ? 31.596 5.609 53.197 1.00 24.62 17 ALA B N 1
ATOM 1425 C CA . ALA B 1 11 ? 30.533 6.621 53.212 1.00 28.34 17 ALA B CA 1
ATOM 1426 C C . ALA B 1 11 ? 30.797 7.907 52.438 1.00 27.91 17 ALA B C 1
ATOM 1427 O O . ALA B 1 11 ? 29.863 8.598 52.005 1.00 24.85 17 ALA B O 1
ATOM 1429 N N . HIS B 1 12 ? 32.065 8.268 52.336 1.00 22.59 18 HIS B N 1
ATOM 1430 C CA . HIS B 1 12 ? 32.424 9.479 51.640 1.00 24.53 18 HIS B CA 1
ATOM 1431 C C . HIS B 1 12 ? 32.677 9.274 50.171 1.00 19.84 18 HIS B C 1
ATOM 1432 O O . HIS B 1 12 ? 33.115 8.204 49.749 1.00 20.96 18 HIS B O 1
ATOM 1439 N N . LEU B 1 13 ? 32.390 10.311 49.395 1.00 19.44 19 LEU B N 1
ATOM 1440 C CA . LEU B 1 13 ? 32.624 10.291 47.959 1.00 18.74 19 LEU B CA 1
ATOM 1441 C C . LEU B 1 13 ? 34.142 10.367 47.838 1.00 19.85 19 LEU B C 1
ATOM 1442 O O . LEU B 1 13 ? 34.785 11.044 48.649 1.00 17.64 19 LEU B O 1
ATOM 1447 N N . VAL B 1 14 ? 34.709 9.602 46.903 1.00 15.86 20 VAL B N 1
ATOM 1448 C CA . VAL B 1 14 ? 36.149 9.604 46.657 1.00 16.26 20 VAL B CA 1
ATOM 1449 C C . VAL B 1 14 ? 36.244 9.614 45.156 1.00 12.14 20 VAL B C 1
ATOM 1450 O O . VAL B 1 14 ? 35.480 8.908 44.499 1.00 11.28 20 VAL B O 1
ATOM 1454 N N . ALA B 1 15 ? 37.151 10.419 44.615 1.00 13.55 21 ALA B N 1
ATOM 1455 C CA . ALA B 1 15 ? 37.330 10.517 43.168 1.00 12.38 21 ALA B CA 1
ATOM 1456 C C . ALA B 1 15 ? 38.810 10.618 42.826 1.00 15.07 21 ALA B C 1
ATOM 1457 O O . ALA B 1 15 ? 39.609 11.074 43.652 1.00 17.19 21 ALA B O 1
ATOM 1459 N N . GLY B 1 16 ? 39.175 10.202 41.615 1.00 11.14 22 GLY B N 1
ATOM 1460 C CA . GLY B 1 16 ? 40.562 10.276 41.201 1.00 13.24 22 GLY B CA 1
ATOM 1461 C C . GLY B 1 16 ? 40.804 9.833 39.774 1.00 13.84 22 GLY B C 1
ATOM 1462 O O . GLY B 1 16 ? 39.867 9.537 39.018 1.00 13.36 22 GLY B O 1
ATOM 1463 N N . LEU B 1 17 ? 42.067 9.870 39.377 1.00 12.19 23 LEU B N 1
ATOM 1464 C CA . LEU B 1 17 ? 42.492 9.430 38.059 1.00 13.60 23 LEU B CA 1
ATOM 1465 C C . LEU B 1 17 ? 43.541 8.324 38.264 1.00 11.80 23 LEU B C 1
ATOM 1466 O O . LEU B 1 17 ? 44.511 8.516 38.995 1.00 14.53 23 LEU B O 1
ATOM 1471 N N . THR B 1 18 ? 43.327 7.170 37.645 1.00 9.08 24 THR B N 1
ATOM 1472 C CA . THR B 1 18 ? 44.253 6.058 37.726 1.00 9.08 24 THR B CA 1
ATOM 1473 C C . THR B 1 18 ? 44.977 5.961 36.387 1.00 11.68 24 THR B C 1
ATOM 1474 O O . THR B 1 18 ? 44.408 5.524 35.384 1.00 11.07 24 THR B O 1
ATOM 1478 N N . PRO B 1 19 ? 46.223 6.451 36.340 1.00 12.25 25 PRO B N 1
ATOM 1479 C CA . PRO B 1 19 ? 47.003 6.407 35.102 1.00 9.50 25 PRO B CA 1
ATOM 1480 C C . PRO B 1 19 ? 47.837 5.145 34.946 1.00 8.96 25 PRO B C 1
ATOM 1481 O O . PRO B 1 19 ? 49.046 5.174 35.092 1.00 13.52 25 PRO B O 1
ATOM 1485 N N . ILE B 1 20 ? 47.198 4.031 34.627 1.00 10.75 26 ILE B N 1
ATOM 1486 C CA . ILE B 1 20 ? 47.932 2.769 34.462 1.00 15.93 26 ILE B CA 1
ATOM 1487 C C . ILE B 1 20 ? 48.860 2.779 33.239 1.00 18.93 26 ILE B C 1
ATOM 1488 O O . ILE B 1 20 ? 48.430 3.101 32.123 1.00 13.20 26 ILE B O 1
ATOM 1493 N N . GLU B 1 21 ? 50.127 2.427 33.459 1.00 14.47 27 GLU B N 1
ATOM 1494 C CA . GLU B 1 21 ? 51.115 2.341 32.382 1.00 14.48 27 GLU B CA 1
ATOM 1495 C C . GLU B 1 21 ? 51.754 0.963 32.489 1.00 17.83 27 GLU B C 1
ATOM 1496 O O . GLU B 1 21 ? 52.102 0.509 33.584 1.00 15.97 27 GLU B O 1
ATOM 1502 N N . ALA B 1 22 ? 51.848 0.278 31.358 1.00 16.08 28 ALA B N 1
ATOM 1503 C CA . ALA B 1 22 ? 52.395 -1.062 31.326 1.00 15.07 28 ALA B CA 1
ATOM 1504 C C . ALA B 1 22 ? 53.724 -1.161 32.076 1.00 19.28 28 ALA B C 1
ATOM 1505 O O . ALA B 1 22 ? 54.619 -0.323 31.911 1.00 15.71 28 ALA B O 1
ATOM 1507 N N . ASN B 1 23 ? 53.800 -2.168 32.943 1.00 17.35 29 ASN B N 1
ATOM 1508 C CA . ASN B 1 23 ? 54.965 -2.483 33.766 1.00 19.16 29 ASN B CA 1
ATOM 1509 C C . ASN B 1 23 ? 55.219 -1.531 34.920 1.00 22.31 29 ASN B C 1
ATOM 1510 O O . ASN B 1 23 ? 56.176 -1.736 35.671 1.00 20.64 29 ASN B O 1
ATOM 1515 N N . GLY B 1 24 ? 54.371 -0.512 35.066 1.00 19.65 30 GLY B N 1
ATOM 1516 C CA . GLY B 1 24 ? 54.509 0.475 36.135 1.00 17.74 30 GLY B CA 1
ATOM 1517 C C . GLY B 1 24 ? 53.845 0.061 37.440 1.00 15.66 30 GLY B C 1
ATOM 1518 O O . GLY B 1 24 ? 53.192 -0.981 37.480 1.00 13.69 30 GLY B O 1
ATOM 1519 N N . TYR B 1 25 ? 53.929 0.913 38.468 1.00 13.64 31 TYR B N 1
ATOM 1520 C CA . TYR B 1 25 ? 53.382 0.604 39.791 1.00 13.34 31 TYR B CA 1
ATOM 1521 C C . TYR B 1 25 ? 51.860 0.430 39.880 1.00 13.51 31 TYR B C 1
ATOM 1522 O O . TYR B 1 25 ? 51.350 -0.034 40.888 1.00 14.44 31 TYR B O 1
ATOM 1531 N N . LEU B 1 26 ? 51.139 0.819 38.838 1.00 14.20 32 LEU B N 1
ATOM 1532 C CA . LEU B 1 26 ? 49.682 0.688 38.820 1.00 9.83 32 LEU B CA 1
ATOM 1533 C C . LEU B 1 26 ? 49.266 -0.397 37.841 1.00 11.70 32 LEU B C 1
ATOM 1534 O O . LEU B 1 26 ? 48.065 -0.604 37.606 1.00 12.89 32 LEU B O 1
ATOM 1539 N N . ASP B 1 27 ? 50.243 -1.110 37.281 1.00 11.22 33 ASP B N 1
ATOM 1540 C CA . ASP B 1 27 ? 49.936 -2.147 36.314 1.00 11.90 33 ASP B CA 1
ATOM 1541 C C . ASP B 1 27 ? 49.486 -3.479 36.914 1.00 9.34 33 ASP B C 1
ATOM 1542 O O . ASP B 1 27 ? 50.171 -4.490 36.790 1.00 14.63 33 ASP B O 1
ATOM 1547 N N . PHE B 1 28 ? 48.307 -3.466 37.534 1.00 11.62 34 PHE B N 1
ATOM 1548 C CA . PHE B 1 28 ? 47.689 -4.643 38.143 1.00 11.30 34 PHE B CA 1
ATOM 1549 C C . PHE B 1 28 ? 46.178 -4.484 37.988 1.00 12.64 34 PHE B C 1
ATOM 1550 O O . PHE B 1 28 ? 45.679 -3.375 37.756 1.00 13.68 34 PHE B O 1
ATOM 1558 N N . PHE B 1 29 ? 45.447 -5.580 38.102 1.00 13.74 35 PHE B N 1
ATOM 1559 C CA . PHE B 1 29 ? 44.002 -5.521 37.978 1.00 12.17 35 PHE B CA 1
ATOM 1560 C C . PHE B 1 29 ? 43.326 -5.147 39.279 1.00 12.72 35 PHE B C 1
ATOM 1561 O O . PHE B 1 29 ? 43.730 -5.613 40.347 1.00 14.39 35 PHE B O 1
ATOM 1569 N N A ILE B 1 30 ? 42.318 -4.286 39.216 0.30 12.83 36 ILE B N 1
ATOM 1570 N N B ILE B 1 30 ? 42.415 -4.124 39.167 0.76 13.83 36 ILE B N 1
ATOM 1571 C CA A ILE B 1 30 ? 41.592 -3.974 40.440 0.30 13.69 36 ILE B CA 1
ATOM 1572 C CA B ILE B 1 30 ? 41.503 -3.999 40.298 0.76 13.88 36 ILE B CA 1
ATOM 1573 C C A ILE B 1 30 ? 40.741 -5.247 40.537 0.30 14.63 36 ILE B C 1
ATOM 1574 C C B ILE B 1 30 ? 40.702 -5.298 40.512 0.76 16.62 36 ILE B C 1
ATOM 1575 O O A ILE B 1 30 ? 40.092 -5.666 39.561 0.30 10.38 36 ILE B O 1
ATOM 1576 O O B ILE B 1 30 ? 40.289 -5.976 39.563 0.76 15.18 36 ILE B O 1
ATOM 1585 N N . ASP B 1 31 ? 40.776 -5.869 41.709 1.00 13.52 37 ASP B N 1
ATOM 1586 C CA . ASP B 1 31 ? 40.141 -7.161 41.935 1.00 12.13 37 ASP B CA 1
ATOM 1587 C C . ASP B 1 31 ? 39.362 -7.182 43.245 1.00 14.38 37 ASP B C 1
ATOM 1588 O O . ASP B 1 31 ? 39.916 -7.461 44.320 1.00 16.28 37 ASP B O 1
ATOM 1593 N N . ARG B 1 32 ? 38.075 -6.871 43.142 1.00 12.05 38 ARG B N 1
ATOM 1594 C CA . ARG B 1 32 ? 37.180 -6.828 44.289 1.00 12.82 38 ARG B CA 1
ATOM 1595 C C . ARG B 1 32 ? 36.040 -7.773 43.942 1.00 13.55 38 ARG B C 1
ATOM 1596 O O . ARG B 1 32 ? 34.989 -7.361 43.443 1.00 13.63 38 ARG B O 1
ATOM 1604 N N . P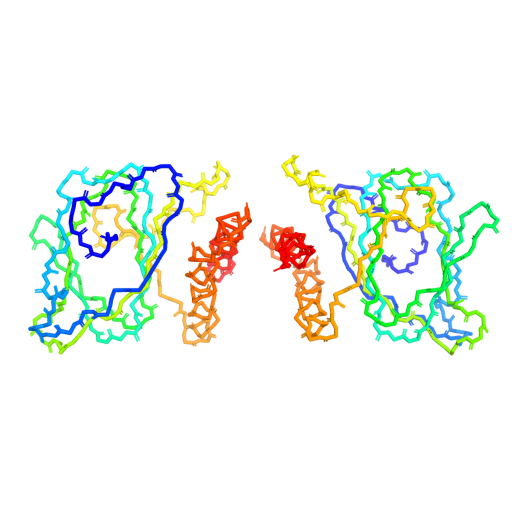RO B 1 33 ? 36.258 -9.080 44.154 1.00 15.75 39 PRO B N 1
ATOM 1605 C CA . PRO B 1 33 ? 35.257 -10.108 43.856 1.00 18.19 39 PRO B CA 1
ATOM 1606 C C . PRO B 1 33 ? 33.889 -10.019 44.580 1.00 18.08 39 PRO B C 1
ATOM 1607 O O . PRO B 1 33 ? 32.864 -10.445 44.031 1.00 16.82 39 PRO B O 1
ATOM 1611 N N . LEU B 1 34 ? 33.876 -9.449 45.786 1.00 17.15 40 LEU B N 1
ATOM 1612 C CA . LEU B 1 34 ? 32.648 -9.309 46.581 1.00 19.44 40 LEU B CA 1
ATOM 1613 C C . LEU B 1 34 ? 31.943 -7.991 46.300 1.00 22.87 40 LEU B C 1
ATOM 1614 O O . LEU B 1 34 ? 30.872 -7.728 46.837 1.00 19.54 40 LEU B O 1
ATOM 1619 N N . GLY B 1 35 ? 32.558 -7.144 45.482 1.00 17.84 41 GLY B N 1
ATOM 1620 C CA . GLY B 1 35 ? 31.938 -5.870 45.190 1.00 17.63 41 GLY B CA 1
ATOM 1621 C C . GLY B 1 35 ? 32.196 -4.830 46.262 1.00 18.49 41 GLY B C 1
ATOM 1622 O O . GLY B 1 35 ? 32.900 -5.082 47.250 1.00 17.24 41 GLY B O 1
ATOM 1623 N N . MET B 1 36 ? 31.607 -3.654 46.080 1.00 14.43 42 MET B N 1
ATOM 1624 C CA . MET B 1 36 ? 31.803 -2.549 47.005 1.00 10.21 42 MET B CA 1
ATOM 1625 C C . MET B 1 36 ? 30.525 -2.105 47.668 1.00 9.62 42 MET B C 1
ATOM 1626 O O . MET B 1 36 ? 29.428 -2.485 47.256 1.00 12.58 42 MET B O 1
ATOM 1631 N N . LYS B 1 37 ? 30.685 -1.258 48.677 1.00 11.05 43 LYS B N 1
ATOM 1632 C CA . LYS B 1 37 ? 29.576 -0.750 49.463 1.00 18.11 43 LYS B CA 1
ATOM 1633 C C . LYS B 1 37 ? 28.796 0.359 48.759 1.00 19.06 43 LYS B C 1
ATOM 1634 O O . LYS B 1 37 ? 27.610 0.585 49.060 1.00 18.46 43 LYS B O 1
ATOM 1640 N N . GLY B 1 38 ? 29.466 1.030 47.824 1.00 12.58 44 GLY B N 1
ATOM 1641 C CA . GLY B 1 38 ? 28.861 2.112 47.070 1.00 12.54 44 GLY B CA 1
ATOM 1642 C C . GLY B 1 38 ? 29.045 1.894 45.581 1.00 11.42 44 GLY B C 1
ATOM 1643 O O . GLY B 1 38 ? 29.484 0.810 45.157 1.00 12.65 44 GLY B O 1
ATOM 1644 N N . TYR B 1 39 ? 28.723 2.929 44.802 1.00 11.44 45 TYR B N 1
ATOM 1645 C CA . TYR B 1 39 ? 28.816 2.908 43.340 1.00 10.68 45 TYR B CA 1
ATOM 1646 C C . TYR B 1 39 ? 30.118 3.484 42.839 1.00 8.36 45 TYR B C 1
ATOM 1647 O O . TYR B 1 39 ? 30.721 4.322 43.512 1.00 10.69 45 TYR B O 1
ATOM 1656 N N . ILE B 1 40 ? 30.514 3.082 41.626 1.00 11.17 46 ILE B N 1
ATOM 1657 C CA . ILE B 1 40 ? 31.686 3.667 40.970 1.00 9.53 46 ILE B CA 1
ATOM 1658 C C . ILE B 1 40 ? 31.341 3.952 39.517 1.00 12.94 46 ILE B C 1
ATOM 1659 O O . ILE B 1 40 ? 30.731 3.118 38.819 1.00 13.10 46 ILE B O 1
ATOM 1664 N N A LEU B 1 41 ? 31.672 5.167 39.095 0.51 13.16 47 LEU B N 1
ATOM 1665 N N B LEU B 1 41 ? 31.468 5.251 39.186 0.48 12.71 47 LEU B N 1
ATOM 1666 C CA A LEU B 1 41 ? 31.470 5.609 37.720 0.51 13.37 47 LEU B CA 1
ATOM 1667 C CA B LEU B 1 41 ? 31.528 5.631 37.778 0.48 14.09 47 LEU B CA 1
ATOM 1668 C C A LEU B 1 41 ? 32.914 5.689 37.206 0.51 10.71 47 LEU B C 1
ATOM 1669 C C B LEU B 1 41 ? 32.984 5.636 37.284 0.48 10.97 47 LEU B C 1
ATOM 1670 O O A LEU B 1 41 ? 33.785 6.237 37.886 0.51 9.72 47 LEU B O 1
ATOM 1671 O O B LEU B 1 41 ? 33.882 6.137 37.960 0.48 10.62 47 LEU B O 1
ATOM 1680 N N . ASN B 1 42 ? 33.153 5.139 36.018 1.00 8.84 48 ASN B N 1
ATOM 1681 C CA . ASN B 1 42 ? 34.490 5.070 35.433 1.00 10.44 48 ASN B CA 1
ATOM 1682 C C . ASN B 1 42 ? 34.514 5.586 33.991 1.00 11.61 48 ASN B C 1
ATOM 1683 O O . ASN B 1 42 ? 33.783 5.087 33.127 1.00 11.12 48 ASN B O 1
ATOM 1688 N N . LEU B 1 43 ? 35.336 6.601 33.743 1.00 10.99 49 LEU B N 1
ATOM 1689 C CA . LEU B 1 43 ? 35.499 7.164 32.395 1.00 9.93 49 LEU B CA 1
ATOM 1690 C C . LEU B 1 43 ? 36.929 6.887 31.901 1.00 11.03 49 LEU B C 1
ATOM 1691 O O . LEU B 1 43 ? 37.909 7.287 32.543 1.00 11.09 49 LEU B O 1
ATOM 1696 N N . THR B 1 44 ? 37.042 6.195 30.768 1.00 10.58 50 THR B N 1
ATOM 1697 C CA . THR B 1 44 ? 38.337 5.916 30.169 1.00 8.97 50 THR B CA 1
ATOM 1698 C C . THR B 1 44 ? 38.745 7.166 29.404 1.00 10.51 50 THR B C 1
ATOM 1699 O O . THR B 1 44 ? 37.948 7.727 28.641 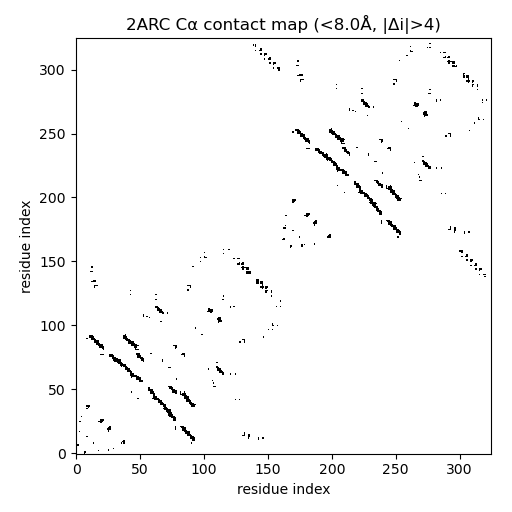1.00 12.60 50 THR B O 1
ATOM 1703 N N . ILE B 1 45 ? 39.971 7.634 29.631 1.00 15.76 51 ILE B N 1
ATOM 1704 C CA . ILE B 1 45 ? 40.447 8.835 28.937 1.00 16.76 51 ILE B CA 1
ATOM 1705 C C . ILE B 1 45 ? 41.627 8.592 27.989 1.00 16.33 51 ILE B C 1
ATOM 1706 O O . ILE B 1 45 ? 41.889 9.407 27.105 1.00 19.39 51 ILE B O 1
ATOM 1711 N N . ARG B 1 46 ? 42.324 7.470 28.160 1.00 13.69 52 ARG B N 1
ATOM 1712 C CA . ARG B 1 46 ? 43.466 7.141 27.310 1.00 16.32 52 ARG B CA 1
ATOM 1713 C C . ARG B 1 46 ? 43.742 5.652 27.405 1.00 15.83 52 ARG B C 1
ATOM 1714 O O . ARG B 1 46 ? 43.513 5.036 28.460 1.00 15.85 52 ARG B O 1
ATOM 1722 N N . GLY B 1 47 ? 44.167 5.061 26.291 1.00 12.21 53 GLY B N 1
ATOM 1723 C CA . GLY B 1 47 ? 44.460 3.639 26.266 1.00 11.08 53 GLY B CA 1
ATOM 1724 C C . GLY B 1 47 ? 43.214 2.783 26.206 1.00 16.85 53 GLY B C 1
ATOM 1725 O O . GLY B 1 47 ? 42.169 3.221 25.713 1.00 22.21 53 GLY B O 1
ATOM 1726 N N . GLN B 1 48 ? 43.312 1.559 26.702 1.00 13.73 54 GLN B N 1
ATOM 1727 C CA . GLN B 1 48 ? 42.186 0.645 26.686 1.00 16.63 54 GLN B CA 1
ATOM 1728 C C . GLN B 1 48 ? 42.242 -0.236 27.912 1.00 17.63 54 GLN B C 1
ATOM 1729 O O . GLN B 1 48 ? 43.332 -0.641 28.345 1.00 14.80 54 GLN B O 1
ATOM 1735 N N . GLY B 1 49 ? 41.065 -0.577 28.433 1.00 12.47 55 GLY B N 1
ATOM 1736 C CA . GLY B 1 49 ? 40.993 -1.443 29.589 1.00 12.46 55 GLY B CA 1
ATOM 1737 C C . GLY B 1 49 ? 40.181 -2.669 29.228 1.00 14.43 55 GLY B C 1
ATOM 1738 O O . GLY B 1 49 ? 39.534 -2.698 28.182 1.00 13.10 55 GLY B O 1
ATOM 1739 N N . VAL B 1 50 ? 40.306 -3.727 30.014 1.00 16.27 56 VAL B N 1
ATOM 1740 C CA . VAL B 1 50 ? 39.514 -4.926 29.789 1.00 12.79 56 VAL B CA 1
ATOM 1741 C C . VAL B 1 50 ? 38.754 -5.174 31.090 1.00 14.60 56 VAL B C 1
ATOM 1742 O O . VAL B 1 50 ? 39.344 -5.238 32.171 1.00 12.27 56 VAL B O 1
ATOM 1746 N N . VAL B 1 51 ? 37.431 -5.198 30.986 1.00 12.58 57 VAL B N 1
ATOM 1747 C CA . VAL B 1 51 ? 36.557 -5.425 32.140 1.00 12.76 57 VAL B CA 1
ATOM 1748 C C . VAL B 1 51 ? 36.118 -6.893 32.089 1.00 15.98 57 VAL B C 1
ATOM 1749 O O . VAL B 1 51 ? 35.622 -7.365 31.065 1.00 13.83 57 VAL B O 1
ATOM 1753 N N . LYS B 1 52 ? 36.351 -7.616 33.184 1.00 16.29 58 LYS B N 1
ATOM 1754 C CA . LYS B 1 52 ? 36.030 -9.032 33.258 1.00 13.29 58 LYS B CA 1
ATOM 1755 C C . LYS B 1 52 ? 34.925 -9.310 34.237 1.00 14.57 58 LYS B C 1
ATOM 1756 O O . LYS B 1 52 ? 34.841 -8.694 35.298 1.00 14.49 58 LYS B O 1
ATOM 1762 N N . ASN B 1 53 ? 34.066 -10.249 33.889 1.00 13.35 59 ASN B N 1
ATOM 1763 C CA . ASN B 1 53 ? 32.994 -10.598 34.793 1.00 17.32 59 ASN B CA 1
ATOM 1764 C C . ASN B 1 53 ? 32.573 -12.017 34.475 1.00 22.84 59 ASN B C 1
ATOM 1765 O O . ASN B 1 53 ? 32.050 -12.281 33.395 1.00 18.07 59 ASN B O 1
ATOM 1770 N N . GLN B 1 54 ? 32.976 -12.932 35.353 1.00 18.92 60 GLN B N 1
ATOM 1771 C CA . GLN B 1 54 ? 32.647 -14.343 35.234 1.00 26.40 60 GLN B CA 1
ATOM 1772 C C . GLN B 1 54 ? 32.847 -14.909 33.827 1.00 29.42 60 GLN B C 1
ATOM 1773 O O . GLN B 1 54 ? 31.886 -15.310 33.163 1.00 35.55 60 GLN B O 1
ATOM 1779 N N . GLY B 1 55 ? 34.092 -14.904 33.363 1.00 25.59 61 GLY B N 1
ATOM 1780 C CA . GLY B 1 55 ? 34.397 -15.452 32.053 1.00 23.74 61 GLY B CA 1
ATOM 1781 C C . GLY B 1 55 ? 34.199 -14.526 30.873 1.00 25.40 61 GLY B C 1
ATOM 1782 O O . GLY B 1 55 ? 34.740 -14.767 29.797 1.00 27.84 61 GLY B O 1
ATOM 1783 N N . ARG B 1 56 ? 33.420 -13.472 31.057 1.00 20.44 62 ARG B N 1
ATOM 1784 C CA . ARG B 1 56 ? 33.182 -12.531 29.980 1.00 18.71 62 ARG B CA 1
ATOM 1785 C C . ARG B 1 56 ? 34.149 -11.353 30.068 1.00 17.99 62 ARG B C 1
ATOM 1786 O O . ARG B 1 56 ? 34.637 -11.013 31.146 1.00 21.60 62 ARG B O 1
ATOM 1794 N N . GLU B 1 57 ? 34.445 -10.760 28.924 1.00 16.92 63 GLU B N 1
ATOM 1795 C CA . GLU B 1 57 ? 35.336 -9.610 28.853 1.00 24.08 63 GLU B CA 1
ATOM 1796 C C . GLU B 1 57 ? 34.752 -8.510 27.964 1.00 25.50 63 GLU B C 1
ATOM 1797 O O . GLU B 1 57 ? 34.115 -8.789 26.939 1.00 19.15 63 GLU B O 1
ATOM 1803 N N . PHE B 1 58 ? 35.027 -7.264 28.322 1.00 17.48 64 PHE B N 1
ATOM 1804 C CA . PHE B 1 58 ? 34.563 -6.130 27.544 1.00 15.49 64 PHE B CA 1
ATOM 1805 C C . PHE B 1 58 ? 35.702 -5.129 27.442 1.00 15.33 64 PHE B C 1
ATOM 1806 O O . PHE B 1 58 ? 36.315 -4.779 28.458 1.00 15.52 64 PHE B O 1
ATOM 1814 N N . VAL B 1 59 ? 35.990 -4.675 26.230 1.00 14.27 65 VAL B N 1
ATOM 1815 C CA . VAL B 1 59 ? 37.057 -3.705 26.019 1.00 13.06 65 VAL B CA 1
ATOM 1816 C C . VAL B 1 59 ? 36.519 -2.284 26.069 1.00 15.98 65 VAL B C 1
ATOM 1817 O O . VAL B 1 59 ? 35.668 -1.907 25.270 1.00 17.57 65 VAL B O 1
ATOM 1821 N N . CYS B 1 60 ? 36.985 -1.512 27.043 1.00 12.74 66 CYS B N 1
ATOM 1822 C CA . CYS B 1 60 ? 36.560 -0.130 27.163 1.00 11.33 66 CYS B CA 1
ATOM 1823 C C . CYS B 1 60 ? 37.614 0.768 26.512 1.00 12.99 66 CYS B C 1
ATOM 1824 O O . CYS B 1 60 ? 38.818 0.496 26.580 1.00 14.00 66 CYS B O 1
ATOM 1827 N N . ARG B 1 61 ? 37.152 1.849 25.897 1.00 13.77 67 ARG B N 1
ATOM 1828 C CA . ARG B 1 61 ? 38.000 2.782 25.153 1.00 14.64 67 ARG B CA 1
ATOM 1829 C C . ARG B 1 61 ? 37.731 4.248 25.540 1.00 11.92 67 ARG B C 1
ATOM 1830 O O . ARG B 1 61 ? 36.703 4.555 26.177 1.00 13.12 67 ARG B O 1
ATOM 1838 N N . PRO B 1 62 ? 38.653 5.175 25.184 1.00 14.92 68 PRO B N 1
ATOM 1839 C CA . PRO B 1 62 ? 38.475 6.595 25.525 1.00 14.16 68 PRO B CA 1
ATOM 1840 C C . PRO B 1 62 ? 37.069 7.102 25.205 1.00 15.74 68 PRO B C 1
ATOM 1841 O O . PRO B 1 62 ? 36.569 6.904 24.103 1.00 15.13 68 PRO B O 1
ATOM 1845 N N . GLY B 1 63 ? 36.426 7.703 26.198 1.00 13.71 69 GLY B N 1
ATOM 1846 C CA . GLY B 1 63 ? 35.072 8.198 26.023 1.00 14.32 69 GLY B CA 1
ATOM 1847 C C . GLY B 1 63 ? 33.986 7.298 26.612 1.00 13.82 69 GLY B C 1
ATOM 1848 O O . GLY B 1 63 ? 32.853 7.744 26.801 1.00 14.10 69 GLY B O 1
ATOM 1849 N N . ASP B 1 64 ? 34.313 6.033 26.876 1.00 12.87 70 ASP B N 1
ATOM 1850 C CA . ASP B 1 64 ? 33.343 5.105 27.458 1.00 11.72 70 ASP B CA 1
ATOM 1851 C C . ASP B 1 64 ? 33.210 5.316 28.969 1.00 14.87 70 ASP B C 1
ATOM 1852 O O . ASP B 1 64 ? 34.223 5.411 29.676 1.00 11.50 70 ASP B O 1
ATOM 1857 N N . ILE B 1 65 ? 31.973 5.308 29.465 1.00 10.91 71 ILE B N 1
ATOM 1858 C CA . ILE B 1 65 ? 31.710 5.448 30.890 1.00 12.96 71 ILE B CA 1
ATOM 1859 C C . ILE B 1 65 ? 31.001 4.173 31.393 1.00 12.37 71 ILE B C 1
ATOM 1860 O O . ILE B 1 65 ? 30.037 3.682 30.780 1.00 11.78 71 ILE B O 1
ATOM 1865 N N . LEU B 1 66 ? 31.546 3.615 32.470 1.00 9.78 72 LEU B N 1
ATOM 1866 C CA . LEU B 1 66 ? 31.045 2.399 33.087 1.00 9.71 72 LEU B CA 1
ATOM 1867 C C . LEU B 1 66 ? 30.440 2.717 34.443 1.00 9.58 72 LEU B C 1
ATOM 1868 O O . LEU B 1 66 ? 30.868 3.660 35.112 1.00 11.18 72 LEU B O 1
ATOM 1873 N N . LEU B 1 67 ? 29.452 1.918 34.841 1.00 10.89 73 LEU B N 1
ATOM 1874 C CA . LEU B 1 67 ? 28.778 2.080 36.126 1.00 7.68 73 LEU B CA 1
ATOM 1875 C C . LEU B 1 67 ? 28.793 0.752 36.892 1.00 8.30 73 LEU B C 1
ATOM 1876 O O . LEU B 1 67 ? 28.304 -0.267 36.395 1.00 10.02 73 LEU B O 1
ATOM 1881 N N . PHE B 1 68 ? 29.383 0.762 38.089 1.00 9.71 74 PHE B N 1
ATOM 1882 C CA . PHE B 1 68 ? 29.473 -0.431 38.946 1.00 10.06 74 PHE B CA 1
ATOM 1883 C C . PHE B 1 68 ? 28.632 -0.213 40.203 1.00 12.18 74 PHE B C 1
ATOM 1884 O O . PHE B 1 68 ? 28.988 0.598 41.064 1.00 10.72 74 PHE B O 1
ATOM 1892 N N . PRO B 1 69 ? 27.489 -0.908 40.311 1.00 12.67 75 PRO B N 1
ATOM 1893 C CA . PRO B 1 69 ? 26.649 -0.729 41.505 1.00 15.51 75 PRO B CA 1
ATOM 1894 C C . PRO B 1 69 ? 27.223 -1.498 42.693 1.00 13.96 75 PRO B C 1
ATOM 1895 O O . PRO B 1 69 ? 28.125 -2.333 42.527 1.00 11.88 75 PRO B O 1
ATOM 1899 N N . PRO B 1 70 ? 26.711 -1.225 43.912 1.00 15.97 76 PRO B N 1
ATOM 1900 C CA . PRO B 1 70 ? 27.173 -1.908 45.129 1.00 14.39 76 PRO B CA 1
ATOM 1901 C C . PRO B 1 70 ? 27.036 -3.427 44.955 1.00 17.01 76 PRO B C 1
ATOM 1902 O O . PRO B 1 70 ? 26.068 -3.899 44.343 1.00 13.87 76 PRO B O 1
ATOM 1906 N N . GLY B 1 71 ? 28.041 -4.169 45.430 1.00 17.76 77 GLY B N 1
ATOM 1907 C CA . GLY B 1 71 ? 28.042 -5.623 45.337 1.00 14.64 77 GLY B CA 1
ATOM 1908 C C . GLY B 1 71 ? 28.534 -6.201 44.014 1.00 16.47 77 GLY B C 1
ATOM 1909 O O . GLY B 1 71 ? 28.931 -7.370 43.934 1.00 17.67 77 GLY B O 1
ATOM 1910 N N . GLU B 1 72 ? 28.480 -5.395 42.958 1.00 14.93 78 GLU B N 1
ATOM 1911 C CA . GLU B 1 72 ? 28.918 -5.829 41.645 1.00 12.58 78 GLU B CA 1
ATOM 1912 C C . GLU B 1 72 ? 30.417 -6.156 41.670 1.00 13.20 78 GLU B C 1
ATOM 1913 O O . GLU B 1 72 ? 31.199 -5.503 42.364 1.00 13.94 78 GLU B O 1
ATOM 1919 N N . ILE B 1 73 ? 30.810 -7.180 40.930 1.00 10.94 79 ILE B N 1
ATOM 1920 C CA . ILE B 1 73 ? 32.213 -7.537 40.843 1.00 11.06 79 ILE B CA 1
ATOM 1921 C C . ILE B 1 73 ? 33.013 -6.400 40.186 1.00 11.28 79 ILE B C 1
ATOM 1922 O O . ILE B 1 73 ? 32.556 -5.746 39.240 1.00 11.38 79 ILE B O 1
ATOM 1927 N N . HIS B 1 74 ? 34.196 -6.155 40.718 1.00 11.99 80 HIS B N 1
ATOM 1928 C CA . HIS B 1 74 ? 35.104 -5.207 40.103 1.00 11.87 80 HIS B CA 1
ATOM 1929 C C . HIS B 1 74 ? 36.299 -6.076 39.706 1.00 16.77 80 HIS B C 1
ATOM 1930 O O . HIS B 1 74 ? 36.955 -6.672 40.580 1.00 14.56 80 HIS B O 1
ATOM 1937 N N . HIS B 1 75 ? 36.500 -6.260 38.403 1.00 13.08 81 HIS B N 1
ATOM 1938 C CA . HIS B 1 75 ? 37.658 -6.993 37.918 1.00 11.56 81 HIS B CA 1
ATOM 1939 C C . HIS B 1 75 ? 38.036 -6.378 36.592 1.00 10.87 81 HIS B C 1
ATOM 1940 O O . HIS B 1 75 ? 37.505 -6.750 35.552 1.00 12.81 81 HIS B O 1
ATOM 1947 N N . TYR B 1 76 ? 38.947 -5.413 36.628 1.00 11.48 82 TYR B N 1
ATOM 1948 C CA . TYR B 1 76 ? 39.333 -4.725 35.405 1.00 11.49 82 TYR B CA 1
ATOM 1949 C C . TYR B 1 76 ? 40.748 -4.177 35.496 1.00 11.62 82 TYR B C 1
ATOM 1950 O O . TYR B 1 76 ? 41.303 -3.998 36.596 1.00 12.60 82 TYR B O 1
ATOM 1959 N N . GLY B 1 77 ? 41.359 -3.979 34.337 1.00 11.12 83 GLY B N 1
ATOM 1960 C CA . GLY B 1 77 ? 42.722 -3.502 34.309 1.00 13.21 83 GLY B CA 1
ATOM 1961 C C . GLY B 1 77 ? 43.144 -3.172 32.906 1.00 13.74 83 GLY B C 1
ATOM 1962 O O . GLY B 1 77 ? 42.324 -3.169 31.981 1.00 13.20 83 GLY B O 1
ATOM 1963 N N . ARG B 1 78 ? 44.421 -2.845 32.746 1.00 13.98 84 ARG B N 1
ATOM 1964 C CA . ARG B 1 78 ? 44.936 -2.494 31.439 1.00 12.92 84 ARG B CA 1
ATOM 1965 C C . ARG B 1 78 ? 44.753 -3.633 30.437 1.00 12.17 84 ARG B C 1
ATOM 1966 O O . ARG B 1 78 ? 44.967 -4.801 30.752 1.00 14.89 84 ARG B O 1
ATOM 1974 N N . HIS B 1 79 ? 44.250 -3.292 29.261 1.00 15.84 85 HIS B N 1
ATOM 1975 C CA . HIS B 1 79 ? 44.096 -4.277 28.206 1.00 19.74 85 HIS B CA 1
ATOM 1976 C C . HIS B 1 79 ? 45.544 -4.728 27.855 1.00 20.01 85 HIS B C 1
ATOM 1977 O O . HIS B 1 79 ? 46.415 -3.903 27.549 1.00 13.77 85 HIS B O 1
ATOM 1984 N N . PRO B 1 80 ? 45.807 -6.045 27.894 1.00 24.54 86 PRO B N 1
ATOM 1985 C CA . PRO B 1 80 ? 47.119 -6.640 27.601 1.00 25.11 86 PRO B CA 1
ATOM 1986 C C . PRO B 1 80 ? 47.826 -6.167 26.330 1.00 26.67 86 PRO B C 1
ATOM 1987 O O . PRO B 1 80 ? 49.054 -6.238 26.229 1.00 29.06 86 PRO B O 1
ATOM 1991 N N . GLU B 1 81 ? 47.061 -5.719 25.342 1.00 25.36 87 GLU B N 1
ATOM 1992 C CA . GLU B 1 81 ? 47.647 -5.236 24.099 1.00 28.36 87 GLU B CA 1
ATOM 1993 C C . GLU B 1 81 ? 47.709 -3.712 24.057 1.00 25.46 87 GLU B C 1
ATOM 1994 O O . GLU B 1 81 ? 47.905 -3.123 23.001 1.00 28.24 87 GLU B O 1
ATOM 1996 N N . ALA B 1 82 ? 47.518 -3.071 25.203 1.00 21.06 88 ALA B N 1
ATOM 1997 C CA . ALA B 1 82 ? 47.558 -1.621 25.264 1.00 19.06 88 ALA B CA 1
ATOM 1998 C C . ALA B 1 82 ? 48.695 -1.215 26.154 1.00 15.03 88 ALA B C 1
ATOM 1999 O O . ALA B 1 82 ? 49.037 -1.906 27.100 1.00 17.17 88 ALA B O 1
ATOM 2001 N N . ARG B 1 83 ? 49.296 -0.096 25.807 1.00 17.13 89 ARG B N 1
ATOM 2002 C CA . ARG B 1 83 ? 50.416 0.479 26.530 1.00 19.57 89 ARG B CA 1
ATOM 2003 C C . ARG B 1 83 ? 49.986 1.078 27.872 1.00 20.95 89 ARG B C 1
ATOM 2004 O O . ARG B 1 83 ? 50.766 1.144 28.819 1.00 19.06 89 ARG B O 1
ATOM 2012 N N . GLU B 1 84 ? 48.726 1.481 27.959 1.00 20.27 90 GLU B N 1
ATOM 2013 C CA . GLU B 1 84 ? 48.244 2.126 29.160 1.00 15.35 90 GLU B CA 1
ATOM 2014 C C . GLU B 1 84 ? 46.727 2.069 29.238 1.00 16.76 90 GLU B C 1
ATOM 2015 O O . GLU B 1 84 ? 46.053 1.660 28.286 1.00 15.74 90 GLU B O 1
ATOM 2021 N N . TRP B 1 85 ? 46.201 2.443 30.398 1.00 12.42 91 TRP B N 1
ATOM 2022 C CA . TRP B 1 85 ? 44.770 2.541 30.611 1.00 13.47 91 TRP B CA 1
ATOM 2023 C C . TRP B 1 85 ? 44.554 3.614 31.672 1.00 11.50 91 TRP B C 1
ATOM 2024 O O . TRP B 1 85 ? 44.661 3.364 32.876 1.00 12.39 91 TRP B O 1
ATOM 2035 N N . TYR B 1 86 ? 44.337 4.836 31.207 1.00 10.92 92 TYR B N 1
ATOM 2036 C CA . TYR B 1 86 ? 44.079 5.956 32.097 1.00 10.98 92 TYR B CA 1
ATOM 2037 C C . TYR B 1 86 ? 42.560 6.054 32.239 1.00 10.44 92 TYR B C 1
ATOM 2038 O O . TYR B 1 86 ? 41.850 6.125 31.232 1.00 10.64 92 TYR B O 1
ATOM 2047 N N . HIS B 1 87 ? 42.061 6.067 33.471 1.00 10.83 93 HIS B N 1
ATOM 2048 C CA . HIS B 1 87 ? 40.628 6.187 33.698 1.00 10.32 93 HIS B CA 1
ATOM 2049 C C . HIS B 1 87 ? 40.312 7.058 34.900 1.00 13.26 93 HIS B C 1
ATOM 2050 O O . HIS B 1 87 ? 41.019 7.011 35.901 1.00 12.73 93 HIS B O 1
ATOM 2057 N N . GLN B 1 88 ? 39.329 7.936 34.756 1.00 10.25 94 GLN B N 1
ATOM 2058 C CA . GLN B 1 88 ? 38.885 8.751 35.884 1.00 12.01 94 GLN B CA 1
ATOM 2059 C C . GLN B 1 88 ? 37.758 7.969 36.561 1.00 11.57 94 GLN B C 1
ATOM 2060 O O . GLN B 1 88 ? 37.058 7.177 35.916 1.00 9.36 94 GLN B O 1
ATOM 2066 N N . TRP B 1 89 ? 37.567 8.188 37.853 1.00 9.54 95 TRP B N 1
ATOM 2067 C CA . TRP B 1 89 ? 36.535 7.449 38.554 1.00 9.15 95 TRP B CA 1
ATOM 2068 C C . TRP B 1 89 ? 36.017 8.198 39.756 1.00 8.15 95 TRP B C 1
ATOM 2069 O O . TRP B 1 89 ? 36.680 9.105 40.274 1.00 11.43 95 TRP B O 1
ATOM 2080 N N . VAL B 1 90 ? 34.814 7.841 40.173 1.00 9.16 96 VAL B N 1
ATOM 2081 C CA . VAL B 1 90 ? 34.206 8.431 41.363 1.00 12.43 96 VAL B CA 1
ATOM 2082 C C . VAL B 1 90 ? 33.385 7.369 42.079 1.00 11.26 96 VAL B C 1
ATOM 2083 O O . VAL B 1 90 ? 32.572 6.672 41.472 1.00 10.95 96 VAL B O 1
ATOM 2087 N N . TYR B 1 91 ? 33.684 7.209 43.358 1.00 10.49 97 TYR B N 1
ATOM 2088 C CA . TYR B 1 91 ? 33.025 6.262 44.245 1.00 9.10 97 TYR B CA 1
ATOM 2089 C C . TYR B 1 91 ? 32.017 7.110 45.003 1.00 12.23 97 TYR B C 1
ATOM 2090 O O . TYR B 1 91 ? 32.389 8.150 45.552 1.00 11.40 97 TYR B O 1
ATOM 2099 N N . PHE B 1 92 ? 30.777 6.635 45.106 1.00 11.49 98 PHE B N 1
ATOM 2100 C CA . PHE B 1 92 ? 29.746 7.426 45.765 1.00 12.88 98 PHE B CA 1
ATOM 2101 C C . PHE B 1 92 ? 28.533 6.645 46.258 1.00 12.11 98 PHE B C 1
ATOM 2102 O O . PHE B 1 92 ? 28.317 5.494 45.886 1.00 13.79 98 PHE B O 1
ATOM 2110 N N . ARG B 1 93 ? 27.735 7.319 47.083 1.00 11.69 99 ARG B N 1
ATOM 2111 C CA . ARG B 1 93 ? 26.477 6.832 47.638 1.00 12.58 99 ARG B CA 1
ATOM 2112 C C . ARG B 1 93 ? 25.519 7.831 46.988 1.00 12.54 99 ARG B C 1
ATOM 2113 O O . ARG B 1 93 ? 25.721 9.051 47.075 1.00 15.34 99 ARG B O 1
ATOM 2121 N N . PRO B 1 94 ? 24.476 7.338 46.320 1.00 11.66 100 PRO B N 1
ATOM 2122 C CA . PRO B 1 94 ? 23.514 8.213 45.645 1.00 14.60 100 PRO B CA 1
ATOM 2123 C C . PRO B 1 94 ? 22.473 8.846 46.528 1.00 15.27 100 PRO B C 1
ATOM 2124 O O . PRO B 1 94 ? 22.200 8.347 47.622 1.00 16.89 100 PRO B O 1
ATOM 2128 N N . ARG B 1 95 ? 21.922 9.964 46.065 1.00 14.06 101 ARG B N 1
ATOM 2129 C CA . ARG B 1 95 ? 20.816 10.598 46.771 1.00 14.48 101 ARG B CA 1
ATOM 2130 C C . ARG B 1 95 ? 19.608 9.723 46.368 1.00 15.47 101 ARG B C 1
ATOM 2131 O O . ARG B 1 95 ? 19.618 9.077 45.313 1.00 17.37 101 ARG B O 1
ATOM 2139 N N . ALA B 1 96 ? 18.573 9.703 47.195 1.00 13.74 102 ALA B N 1
ATOM 2140 C CA . ALA B 1 96 ? 17.402 8.872 46.957 1.00 16.79 102 ALA B CA 1
ATOM 2141 C C . ALA B 1 96 ? 16.783 8.936 45.572 1.00 18.90 102 ALA B C 1
ATOM 2142 O O . ALA B 1 96 ? 16.451 7.902 44.972 1.00 19.37 102 ALA B O 1
ATOM 2144 N N . TYR B 1 97 ? 16.623 10.158 45.069 1.00 16.85 103 TYR B N 1
ATOM 2145 C CA . TYR B 1 97 ? 15.992 10.387 43.771 1.00 13.24 103 TYR B CA 1
ATOM 2146 C C . TYR B 1 97 ? 16.841 10.126 42.514 1.00 12.66 103 TYR B C 1
ATOM 2147 O O . TYR B 1 97 ? 16.368 10.311 41.396 1.00 15.68 103 TYR B O 1
ATOM 2156 N N . TRP B 1 98 ? 18.063 9.639 42.698 1.00 15.00 104 TRP B N 1
ATOM 2157 C CA . TRP B 1 98 ? 18.968 9.350 41.582 1.00 12.47 104 TRP B CA 1
ATOM 2158 C C . TRP B 1 98 ? 18.745 7.999 40.914 1.00 15.65 104 TRP B C 1
ATOM 2159 O O . TRP B 1 98 ? 19.262 7.751 39.822 1.00 16.16 104 TRP B O 1
ATOM 2170 N N . HIS B 1 99 ? 17.986 7.112 41.543 1.00 15.51 105 HIS B N 1
ATOM 2171 C CA . HIS B 1 99 ? 17.826 5.781 40.964 1.00 14.58 105 HIS B CA 1
ATOM 2172 C C . HIS B 1 99 ? 17.307 5.637 39.538 1.00 16.31 105 HIS B C 1
ATOM 2173 O O . HIS B 1 99 ? 17.777 4.760 38.794 1.00 14.97 105 HIS B O 1
ATOM 2180 N N . GLU B 1 100 ? 16.409 6.522 39.118 1.00 15.20 106 GLU B N 1
ATOM 2181 C CA . GLU B 1 100 ? 15.925 6.457 37.751 1.00 18.23 106 GLU B CA 1
ATOM 2182 C C . GLU B 1 100 ? 17.112 6.703 36.790 1.00 16.80 106 GLU B C 1
ATOM 2183 O O . GLU B 1 100 ? 17.206 6.097 35.709 1.00 16.67 106 GLU B O 1
ATOM 2189 N N . TRP B 1 101 ? 18.045 7.544 37.227 1.00 15.13 107 TRP B N 1
ATOM 2190 C CA . TRP B 1 101 ? 19.202 7.913 36.407 1.00 14.36 107 TRP B CA 1
ATOM 2191 C C . TRP B 1 101 ? 20.383 6.946 36.517 1.00 15.09 107 TRP B C 1
ATOM 2192 O O . TRP B 1 101 ? 21.424 7.167 35.894 1.00 14.65 107 TRP B O 1
ATOM 2203 N N . LEU B 1 102 ? 20.230 5.898 37.328 1.00 14.52 108 LEU B N 1
ATOM 2204 C CA . LEU B 1 102 ? 21.278 4.891 37.504 1.00 15.40 108 LEU B CA 1
ATOM 2205 C C . LEU B 1 102 ? 20.912 3.607 36.765 1.00 11.50 108 LEU B C 1
ATOM 2206 O O . LEU B 1 102 ? 21.583 2.587 36.882 1.00 14.77 108 LEU B O 1
ATOM 2211 N N . ASN B 1 103 ? 19.848 3.668 35.978 1.00 12.19 109 ASN B N 1
ATOM 2212 C CA . ASN B 1 103 ? 19.399 2.514 35.203 1.00 15.21 109 ASN B CA 1
ATOM 2213 C C . ASN B 1 103 ? 20.086 2.535 33.822 1.00 12.40 109 ASN B C 1
ATOM 2214 O O . ASN B 1 103 ? 19.574 3.098 32.859 1.00 16.95 109 ASN B O 1
ATOM 2219 N N . TRP B 1 104 ? 21.286 1.973 33.742 1.00 12.63 110 TRP B N 1
ATOM 2220 C CA . TRP B 1 104 ? 22.032 1.958 32.471 1.00 10.61 110 TRP B CA 1
ATOM 2221 C C . TRP B 1 104 ? 22.044 0.552 31.862 1.00 14.96 110 TRP B C 1
ATOM 2222 O O . TRP B 1 104 ? 22.125 -0.434 32.599 1.00 13.50 110 TRP B O 1
ATOM 2233 N N . PRO B 1 105 ? 22.009 0.447 30.513 1.00 14.93 111 PRO B N 1
ATOM 2234 C CA . PRO B 1 105 ? 22.030 -0.866 29.843 1.00 15.60 111 PRO B CA 1
ATOM 2235 C C . PRO B 1 105 ? 23.359 -1.555 30.179 1.00 12.26 111 PRO B C 1
ATOM 2236 O O . PRO B 1 105 ? 24.426 -0.957 30.030 1.00 16.27 111 PRO B O 1
ATOM 2240 N N . SER B 1 106 ? 23.286 -2.794 30.634 1.00 13.43 112 SER B N 1
ATOM 2241 C CA . SER B 1 106 ? 24.457 -3.568 31.036 1.00 15.02 112 SER B CA 1
ATOM 2242 C C . SER B 1 106 ? 25.283 -4.195 29.914 1.00 20.88 112 SER B C 1
ATOM 2243 O O . SER B 1 106 ? 24.738 -4.690 28.925 1.00 19.66 112 SER B O 1
ATOM 2246 N N . ILE B 1 107 ? 26.602 -4.187 30.083 1.00 14.68 113 ILE B N 1
ATOM 2247 C CA . ILE B 1 107 ? 27.485 -4.849 29.123 1.00 15.54 113 ILE B CA 1
ATOM 2248 C C . ILE B 1 107 ? 27.410 -6.350 29.486 1.00 17.46 113 ILE B C 1
ATOM 2249 O O . ILE B 1 107 ? 27.615 -7.219 28.647 1.00 18.46 113 ILE B O 1
ATOM 2254 N N . PHE B 1 108 ? 27.154 -6.621 30.765 1.00 14.95 114 PHE B N 1
ATOM 2255 C CA . PHE B 1 108 ? 26.984 -7.969 31.325 1.00 17.09 114 PHE B CA 1
ATOM 2256 C C . PHE B 1 108 ? 26.637 -7.778 32.792 1.00 19.27 114 PHE B C 1
ATOM 2257 O O . PHE B 1 108 ? 26.840 -6.670 33.341 1.00 17.40 114 PHE B O 1
ATOM 2265 N N . ALA B 1 109 ? 26.106 -8.833 33.411 1.00 15.84 115 ALA B N 1
ATOM 2266 C CA . ALA B 1 109 ? 25.695 -8.799 34.814 1.00 13.34 115 ALA B CA 1
ATOM 2267 C C . ALA B 1 109 ? 24.937 -7.478 35.050 1.00 17.08 115 ALA B C 1
ATOM 2268 O O 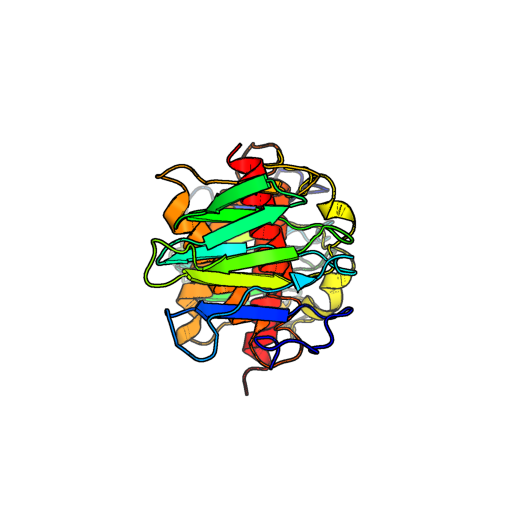. ALA B 1 109 ? 23.963 -7.195 34.348 1.00 15.16 115 ALA B O 1
ATOM 2270 N N . ASN B 1 110 ? 25.345 -6.679 36.032 1.00 14.78 116 ASN B N 1
ATOM 2271 C CA . ASN B 1 110 ? 24.694 -5.389 36.224 1.00 16.60 116 ASN B CA 1
ATOM 2272 C C . ASN B 1 110 ? 25.716 -4.250 36.097 1.00 13.48 116 ASN B C 1
ATOM 2273 O O . ASN B 1 110 ? 25.664 -3.268 36.825 1.00 14.96 116 ASN B O 1
ATOM 2278 N N . THR B 1 111 ? 26.648 -4.397 35.163 1.00 12.87 117 THR B N 1
ATOM 2279 C CA . THR B 1 111 ? 27.671 -3.371 34.929 1.00 14.88 117 THR B CA 1
ATOM 2280 C C . THR B 1 111 ? 27.200 -2.514 33.752 1.00 13.69 117 THR B C 1
ATOM 2281 O O . THR B 1 111 ? 27.095 -3.008 32.619 1.00 14.30 117 THR B O 1
ATOM 2285 N N . GLY B 1 112 ? 26.844 -1.263 34.060 1.00 11.95 118 GLY B N 1
ATOM 2286 C CA . GLY B 1 112 ? 26.321 -0.331 33.079 1.00 10.01 118 GLY B CA 1
ATOM 2287 C C . GLY B 1 112 ? 27.325 0.349 32.186 1.00 9.62 118 GLY B C 1
ATOM 2288 O O . GLY B 1 112 ? 28.502 0.446 32.528 1.00 10.05 118 GLY B O 1
ATOM 2289 N N . PHE B 1 113 ? 26.853 0.822 31.039 1.00 10.68 119 PHE B N 1
ATOM 2290 C CA . PHE B 1 113 ? 27.684 1.497 30.052 1.00 11.41 119 PHE B CA 1
ATOM 2291 C C . PHE B 1 113 ? 26.945 2.685 29.426 1.00 14.11 119 PHE B C 1
ATOM 2292 O O . PHE B 1 113 ? 25.739 2.609 29.158 1.00 11.78 119 PHE B O 1
ATOM 2300 N N . PHE B 1 114 ? 27.684 3.771 29.207 1.00 12.41 120 PHE B N 1
ATOM 2301 C CA . PHE B 1 114 ? 27.182 4.977 28.555 1.00 9.28 120 PHE B CA 1
ATOM 2302 C C . PHE B 1 114 ? 28.324 5.615 27.773 1.00 11.21 120 PHE B C 1
ATOM 2303 O O . PHE B 1 114 ? 29.440 5.775 28.285 1.00 11.33 120 PHE B O 1
ATOM 2311 N N . ARG B 1 115 ? 28.065 5.924 26.512 1.00 11.22 121 ARG B N 1
ATOM 2312 C CA . ARG B 1 115 ? 29.063 6.603 25.697 1.00 13.55 121 ARG B CA 1
ATOM 2313 C C . ARG B 1 115 ? 28.413 7.799 25.009 1.00 17.51 121 ARG B C 1
ATOM 2314 O O . ARG B 1 115 ? 27.530 7.635 24.150 1.00 16.13 121 ARG B O 1
ATOM 2322 N N . PRO B 1 116 ? 28.790 9.022 25.423 1.00 19.59 122 PRO B N 1
ATOM 2323 C CA . PRO B 1 116 ? 28.223 10.237 24.814 1.00 16.57 122 PRO B CA 1
ATOM 2324 C C . PRO B 1 116 ? 28.541 10.262 23.308 1.00 16.39 122 PRO B C 1
ATOM 2325 O O . PRO B 1 116 ? 29.511 9.622 22.867 1.00 15.18 122 PRO B O 1
ATOM 2329 N N . ASP B 1 117 ? 27.715 10.979 22.531 1.00 21.81 123 ASP B N 1
ATOM 2330 C CA . ASP B 1 117 ? 27.948 11.138 21.084 1.00 27.07 123 ASP B CA 1
ATOM 2331 C C . ASP B 1 117 ? 29.283 11.870 21.005 1.00 23.17 123 ASP B C 1
ATOM 2332 O O . ASP B 1 117 ? 29.628 12.625 21.920 1.00 23.51 123 ASP B O 1
ATOM 2337 N N . GLU B 1 118 ? 30.003 11.717 19.900 1.00 24.95 124 GLU B N 1
ATOM 2338 C CA . GLU B 1 118 ? 31.304 12.378 19.744 1.00 27.15 124 GLU B CA 1
ATOM 2339 C C . GLU B 1 118 ? 31.242 13.882 20.051 1.00 27.13 124 GLU B C 1
ATOM 2340 O O . GLU B 1 118 ? 32.157 14.443 20.668 1.00 33.21 124 GLU B O 1
ATOM 2342 N N . ALA B 1 119 ? 30.149 14.519 19.637 1.00 29.93 125 ALA B N 1
ATOM 2343 C CA . ALA B 1 119 ? 29.948 15.945 19.859 1.00 30.61 125 ALA B CA 1
ATOM 2344 C C . ALA B 1 119 ? 29.869 16.279 21.344 1.00 34.14 125 ALA B C 1
ATOM 2345 O O . ALA B 1 119 ? 30.302 17.347 21.773 1.00 34.18 125 ALA B O 1
ATOM 2347 N N . HIS B 1 120 ? 29.328 15.353 22.128 1.00 27.46 126 HIS B N 1
ATOM 2348 C CA . HIS B 1 120 ? 29.169 15.571 23.560 1.00 30.49 126 HIS B CA 1
ATOM 2349 C C . HIS B 1 120 ? 30.319 15.081 24.420 1.00 26.05 126 HIS B C 1
ATOM 2350 O O . HIS B 1 120 ? 30.401 15.420 25.601 1.00 19.73 126 HIS B O 1
ATOM 2357 N N . GLN B 1 121 ? 31.208 14.294 23.823 1.00 23.73 127 GLN B N 1
ATOM 2358 C CA . GLN B 1 121 ? 32.360 13.779 24.542 1.00 21.67 127 GLN B CA 1
ATOM 2359 C C . GLN B 1 121 ? 33.083 14.874 25.321 1.00 23.11 127 GLN B C 1
ATOM 2360 O O . GLN B 1 121 ? 33.281 14.750 26.526 1.00 25.88 127 GLN B O 1
ATOM 2366 N N . PRO B 1 122 ? 33.454 15.983 24.653 1.00 26.62 128 PRO B N 1
ATOM 2367 C CA . PRO B 1 122 ? 34.157 17.053 25.376 1.00 27.45 128 PRO B CA 1
ATOM 2368 C C . PRO B 1 122 ? 33.467 17.552 26.647 1.00 17.22 128 PRO B C 1
ATOM 2369 O O . PRO B 1 122 ? 34.103 17.695 27.684 1.00 19.46 128 PRO B O 1
ATOM 2373 N N . HIS B 1 123 ? 32.166 17.783 26.587 1.00 17.58 129 HIS B N 1
ATOM 2374 C CA . HIS B 1 123 ? 31.452 18.265 27.761 1.00 20.74 129 HIS B CA 1
ATOM 2375 C C . HIS B 1 123 ? 31.510 17.253 28.905 1.00 22.88 129 HIS B C 1
ATOM 2376 O O . HIS B 1 123 ? 31.873 17.603 30.025 1.00 19.58 129 HIS B O 1
ATOM 2378 N N . PHE B 1 124 ? 31.172 15.996 28.623 1.00 26.04 130 PHE B N 1
ATOM 2379 C CA . PHE B 1 124 ? 31.196 14.964 29.662 1.00 25.53 130 PHE B CA 1
ATOM 2380 C C . PHE B 1 124 ? 32.579 14.769 30.274 1.00 22.08 130 PHE B C 1
ATOM 2381 O O . PHE B 1 124 ? 32.715 14.603 31.488 1.00 20.11 130 PHE B O 1
ATOM 2389 N N . SER B 1 125 ? 33.612 14.827 29.442 1.00 21.51 131 SER B N 1
ATOM 2390 C CA . SER B 1 125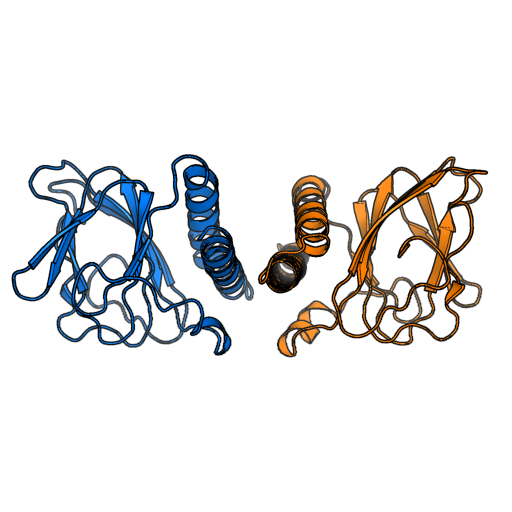 ? 34.973 14.664 29.942 1.00 26.20 131 SER B CA 1
ATOM 2391 C C . SER B 1 125 ? 35.301 15.833 30.866 1.00 26.18 131 SER B C 1
ATOM 2392 O O . SER B 1 125 ? 35.841 15.662 31.964 1.00 26.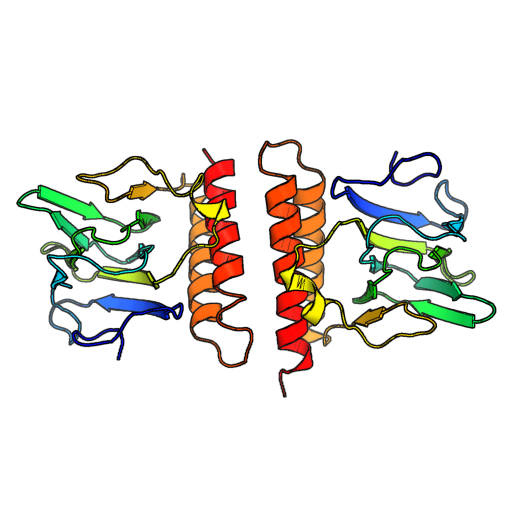52 131 SER B O 1
ATOM 2395 N N . ASP B 1 126 ? 34.936 17.028 30.433 1.00 19.56 132 ASP B N 1
ATOM 2396 C CA . ASP B 1 126 ? 35.173 18.214 31.226 1.00 19.69 132 ASP B CA 1
ATOM 2397 C C . ASP B 1 126 ? 34.388 18.120 32.540 1.00 17.14 132 ASP B C 1
ATOM 2398 O O . ASP B 1 126 ? 34.919 18.409 33.611 1.00 20.45 132 ASP B O 1
ATOM 2403 N N . LEU B 1 127 ? 33.135 17.689 32.455 1.00 15.84 133 LEU B N 1
ATOM 2404 C CA . LEU B 1 127 ? 32.289 17.570 33.638 1.00 17.78 133 LEU B CA 1
ATOM 2405 C C . LEU B 1 127 ? 32.887 16.548 34.618 1.00 17.37 133 LEU B C 1
ATOM 2406 O O . LEU B 1 127 ? 32.982 16.795 35.824 1.00 14.79 133 LEU B O 1
ATOM 2411 N N . PHE B 1 128 ? 33.328 15.416 34.086 1.00 18.38 134 PHE B N 1
ATOM 2412 C CA . PHE B 1 128 ? 33.909 14.378 34.925 1.00 20.90 134 PHE B CA 1
ATOM 2413 C C . PHE B 1 128 ? 35.114 14.931 35.671 1.00 18.30 134 PHE B C 1
ATOM 2414 O O . PHE B 1 128 ? 35.250 14.720 36.874 1.00 22.42 134 PHE B O 1
ATOM 2422 N N . GLY B 1 129 ? 35.962 15.676 34.958 1.00 23.37 135 GLY B N 1
ATOM 2423 C CA . GLY B 1 129 ? 37.133 16.290 35.569 1.00 18.89 135 GLY B CA 1
ATOM 2424 C C . GLY B 1 129 ? 36.751 17.255 36.684 1.00 21.11 135 GLY B C 1
ATOM 2425 O O . GLY B 1 129 ? 37.442 17.346 37.704 1.00 19.64 135 GLY B O 1
ATOM 2426 N N . GLN B 1 130 ? 35.665 18.002 36.487 1.00 20.58 136 GLN B N 1
ATOM 2427 C CA . GLN B 1 130 ? 35.182 18.931 37.502 1.00 18.44 136 GLN B CA 1
ATOM 2428 C C . GLN B 1 130 ? 34.804 18.135 38.753 1.00 19.45 136 GLN B C 1
ATOM 2429 O O . GLN B 1 130 ? 34.982 18.607 39.882 1.00 21.42 136 GLN B O 1
ATOM 2435 N N . ILE B 1 131 ? 34.261 16.935 38.559 1.00 16.27 137 ILE B N 1
ATOM 2436 C CA . ILE B 1 131 ? 33.904 16.082 39.690 1.00 15.72 137 ILE B CA 1
ATOM 2437 C C . ILE B 1 131 ? 35.161 15.697 40.490 1.00 16.74 137 ILE B C 1
ATOM 2438 O O . ILE B 1 131 ? 35.159 15.753 41.720 1.00 16.34 137 ILE B O 1
ATOM 2443 N N . ILE B 1 132 ? 36.224 15.300 39.793 1.00 16.64 138 ILE B N 1
ATOM 2444 C CA . ILE B 1 132 ? 37.477 14.907 40.455 1.00 17.09 138 ILE B CA 1
ATOM 2445 C C . ILE B 1 132 ? 38.064 16.090 41.253 1.00 22.14 138 ILE B C 1
ATOM 2446 O O . ILE B 1 132 ? 38.454 15.948 42.422 1.00 20.56 138 ILE B O 1
ATOM 2451 N N . ASN B 1 133 ? 38.107 17.261 40.623 1.00 21.31 139 ASN B N 1
ATOM 2452 C CA . ASN B 1 133 ? 38.647 18.459 41.263 1.00 25.54 139 ASN B CA 1
ATOM 2453 C C . ASN B 1 133 ? 37.885 18.781 42.535 1.00 22.06 139 ASN B C 1
ATOM 2454 O O . ASN B 1 133 ? 38.481 19.127 43.559 1.00 24.16 139 ASN B O 1
ATOM 2459 N N . ALA B 1 134 ? 36.563 18.660 42.472 1.00 18.08 140 ALA B N 1
ATOM 2460 C CA . ALA B 1 134 ? 35.717 18.900 43.638 1.00 19.20 140 ALA B CA 1
ATOM 2461 C C . ALA B 1 134 ? 35.898 17.774 44.660 1.00 20.62 140 ALA B C 1
ATOM 2462 O O . ALA B 1 134 ? 36.059 18.023 45.853 1.00 22.88 140 ALA B O 1
ATOM 2464 N N . GLY B 1 135 ? 35.881 16.536 44.177 1.00 21.05 141 GLY B N 1
ATOM 2465 C CA . GLY B 1 135 ? 36.017 15.381 45.048 1.00 25.76 141 GLY B CA 1
ATOM 2466 C C . GLY B 1 135 ? 37.282 15.373 45.878 1.00 24.90 141 GLY B C 1
ATOM 2467 O O . GLY B 1 135 ? 37.286 14.879 47.008 1.00 25.54 141 GLY B O 1
ATOM 2468 N N . GLN B 1 136 ? 38.347 15.937 45.323 1.00 24.15 142 GLN B N 1
ATOM 2469 C CA . GLN B 1 136 ? 39.642 15.989 45.991 1.00 30.57 142 GLN B CA 1
ATOM 2470 C C . GLN B 1 136 ? 39.895 17.281 46.780 1.00 33.54 142 GLN B C 1
ATOM 2471 O O . GLN B 1 136 ? 41.001 17.514 47.279 1.00 35.17 142 GLN B O 1
ATOM 2477 N N . GLY B 1 137 ? 38.863 18.108 46.903 1.00 30.94 143 GLY B N 1
ATOM 2478 C CA . GLY B 1 137 ? 38.986 19.344 47.650 1.00 28.80 143 GLY B CA 1
ATOM 2479 C C . GLY B 1 137 ? 38.779 19.041 49.122 1.00 38.04 143 GLY B C 1
ATOM 2480 O O . GLY B 1 137 ? 38.113 18.059 49.478 1.00 36.41 143 GLY B O 1
ATOM 2481 N N . GLU B 1 138 ? 39.300 19.913 49.979 1.00 44.08 144 GLU B N 1
ATOM 2482 C CA . GLU B 1 138 ? 39.211 19.744 51.428 1.00 46.03 144 GLU B CA 1
ATOM 2483 C C . GLU B 1 138 ? 38.233 20.712 52.097 1.00 48.90 144 GLU B C 1
ATOM 2484 O O . GLU B 1 138 ? 38.025 20.645 53.315 1.00 53.02 144 GLU B O 1
ATOM 2486 N N . GLY B 1 139 ? 37.643 21.608 51.305 1.00 43.44 145 GLY B N 1
ATOM 2487 C CA . GLY B 1 139 ? 36.704 22.583 51.839 1.00 36.34 145 GLY B CA 1
ATOM 2488 C C . GLY B 1 139 ? 35.466 21.973 52.467 1.00 31.00 145 GLY B C 1
ATOM 2489 O O . GLY B 1 139 ? 35.150 20.798 52.237 1.00 31.51 145 GLY B O 1
ATOM 2490 N N . ARG B 1 140 ? 34.740 22.774 53.241 1.00 26.69 146 ARG B N 1
ATOM 2491 C CA . ARG B 1 140 ? 33.522 22.300 53.899 1.00 27.58 146 ARG B CA 1
ATOM 2492 C C . ARG B 1 140 ? 32.433 21.892 52.896 1.00 21.27 146 ARG B C 1
ATOM 2493 O O . ARG B 1 140 ? 31.544 21.101 53.219 1.00 23.68 146 ARG B O 1
ATOM 2495 N N . TYR B 1 141 ? 32.534 22.414 51.677 1.00 20.95 147 TYR B N 1
ATOM 2496 C CA . TYR B 1 141 ? 31.552 22.159 50.621 1.00 20.44 147 TYR B CA 1
ATOM 2497 C C . TYR B 1 141 ? 32.106 21.358 49.429 1.00 25.78 147 TYR B C 1
ATOM 2498 O O . TYR B 1 141 ? 31.423 21.185 48.410 1.00 20.98 147 TYR B O 1
ATOM 2507 N N . SER B 1 142 ? 33.323 20.835 49.575 1.00 23.78 148 SER B N 1
ATOM 2508 C CA . SER B 1 142 ? 33.961 20.043 48.519 1.00 23.71 148 SER B CA 1
ATOM 2509 C C . SER B 1 142 ? 33.154 18.791 48.125 1.00 22.34 148 SER B C 1
ATOM 2510 O O . SER B 1 142 ? 32.819 18.600 46.953 1.00 19.68 148 SER B O 1
ATOM 2513 N N . GLU B 1 143 ? 32.793 17.973 49.108 1.00 20.14 149 GLU B N 1
ATOM 2514 C CA . GLU B 1 143 ? 32.048 16.751 48.829 1.00 21.25 149 GLU B CA 1
ATOM 2515 C C . GLU B 1 143 ? 30.660 17.054 48.268 1.00 24.34 149 GLU B C 1
ATOM 2516 O O . GLU B 1 143 ? 30.197 16.382 47.332 1.00 17.12 149 GLU B O 1
ATOM 2522 N N . LEU B 1 144 ? 29.997 18.049 48.853 1.00 15.03 150 LEU B N 1
ATOM 2523 C CA . LEU B 1 144 ? 28.675 18.459 48.389 1.00 14.47 150 LEU B CA 1
ATOM 2524 C C . LEU B 1 144 ? 28.747 18.900 46.928 1.00 13.68 150 LEU B C 1
ATOM 2525 O O . LEU B 1 144 ? 27.822 18.625 46.157 1.00 14.81 150 LEU B O 1
ATOM 2530 N N . LEU B 1 145 ? 29.823 19.595 46.550 1.00 14.31 151 LEU B N 1
ATOM 2531 C CA . LEU B 1 145 ? 29.990 20.049 45.169 1.00 13.19 151 LEU B CA 1
ATOM 2532 C C . LEU B 1 145 ? 30.245 18.873 44.242 1.00 18.01 151 LEU B C 1
ATOM 2533 O O . LEU B 1 145 ? 29.721 18.834 43.127 1.00 13.81 151 LEU B O 1
ATOM 2538 N N . ALA B 1 146 ? 31.078 17.933 44.687 1.00 20.35 152 ALA B N 1
ATOM 2539 C CA . ALA B 1 146 ? 31.381 16.754 43.886 1.00 15.16 152 ALA B CA 1
ATOM 2540 C C . ALA B 1 146 ? 30.074 15.977 43.643 1.00 12.29 152 ALA B C 1
ATOM 2541 O O . ALA B 1 146 ? 29.782 15.571 42.514 1.00 13.64 152 ALA B O 1
ATOM 2543 N N . ILE B 1 147 ? 29.277 15.811 44.695 1.00 13.44 153 ILE B N 1
ATOM 2544 C CA . ILE B 1 147 ? 27.985 15.122 44.604 1.00 12.71 153 ILE B CA 1
ATOM 2545 C C . ILE B 1 147 ? 27.066 15.839 43.595 1.00 18.58 153 ILE B C 1
ATOM 2546 O O . ILE B 1 147 ? 26.408 15.199 42.755 1.00 15.16 153 ILE B O 1
ATOM 2551 N N . ASN B 1 148 ? 27.040 17.167 43.676 1.00 14.11 154 ASN B N 1
ATOM 2552 C CA . ASN B 1 148 ? 26.232 17.982 42.790 1.00 10.97 154 ASN B CA 1
ATOM 2553 C C . ASN B 1 148 ? 26.663 17.852 41.335 1.00 9.79 154 ASN B C 1
ATOM 2554 O O . ASN B 1 148 ? 25.819 17.778 40.432 1.00 12.02 154 ASN B O 1
ATOM 2559 N N . LEU B 1 149 ? 27.969 17.807 41.099 1.00 10.27 155 LEU B N 1
ATOM 2560 C CA . LEU B 1 149 ? 28.482 17.705 39.739 1.00 10.05 155 LEU B CA 1
ATOM 2561 C C . LEU B 1 149 ? 28.174 16.323 39.173 1.00 13.50 155 LEU B C 1
ATOM 2562 O O . LEU B 1 149 ? 27.877 16.178 37.988 1.00 12.84 155 LEU B O 1
ATOM 2567 N N . LEU B 1 150 ? 28.223 15.315 40.036 1.00 12.19 156 LEU B N 1
ATOM 2568 C CA . LEU B 1 150 ? 27.918 13.950 39.641 1.00 13.41 156 LEU B CA 1
ATOM 2569 C C . LEU B 1 150 ? 26.453 13.906 39.221 1.00 12.48 156 LEU B C 1
ATOM 2570 O O . LEU B 1 150 ? 26.121 13.338 38.181 1.00 13.09 156 LEU B O 1
ATOM 2575 N N . GLU B 1 151 ? 25.589 14.541 40.012 1.00 13.31 157 GLU B N 1
ATOM 2576 C CA . GLU B 1 151 ? 24.161 14.608 39.703 1.00 11.10 157 GLU B CA 1
ATOM 2577 C C . GLU B 1 151 ? 23.961 15.284 38.342 1.00 11.69 157 GLU B C 1
ATOM 2578 O O . GLU B 1 151 ? 23.096 14.879 37.561 1.00 12.07 157 GLU B O 1
ATOM 2584 N N . GLN B 1 152 ? 24.763 16.309 38.064 1.00 11.84 158 GLN B N 1
ATOM 2585 C CA . GLN B 1 152 ? 24.679 17.011 36.787 1.00 12.22 158 GLN B CA 1
ATOM 2586 C C . GLN B 1 152 ? 25.007 16.041 35.670 1.00 14.23 158 GLN B C 1
ATOM 2587 O O . GLN B 1 152 ? 24.316 16.009 34.647 1.00 15.16 158 GLN B O 1
ATOM 2593 N N . LEU B 1 153 ? 26.060 15.246 35.860 1.00 12.85 159 LEU B N 1
ATOM 2594 C CA . LEU B 1 153 ? 26.466 14.273 34.847 1.00 11.36 159 LEU B CA 1
ATOM 2595 C C . LEU B 1 153 ? 25.348 13.252 34.607 1.00 12.60 159 LEU B C 1
ATOM 2596 O O . LEU B 1 153 ? 25.008 12.951 33.450 1.00 12.54 159 LEU B O 1
ATOM 2601 N N . LEU B 1 154 ? 24.738 12.753 35.687 1.00 11.18 160 LEU B N 1
ATOM 2602 C CA . LEU B 1 154 ? 23.644 11.790 35.543 1.00 11.05 160 LEU B CA 1
ATOM 2603 C C . LEU B 1 154 ? 22.470 12.422 34.764 1.00 14.68 160 LEU B C 1
ATOM 2604 O O . LEU B 1 154 ? 21.876 11.783 33.879 1.00 13.21 160 LEU B O 1
ATOM 2609 N N . LEU B 1 155 ? 22.162 13.685 35.052 1.00 10.61 161 LEU B N 1
ATOM 2610 C CA . LEU B 1 155 ? 21.073 14.366 34.344 1.00 13.30 161 LEU B CA 1
ATOM 2611 C C . LEU B 1 155 ? 21.394 14.651 32.861 1.00 15.63 161 LEU B C 1
ATOM 2612 O O . LEU B 1 155 ? 20.510 14.568 31.987 1.00 15.62 161 LEU B O 1
ATOM 2617 N N . ARG B 1 156 ? 22.649 14.994 32.587 1.00 12.87 162 ARG B N 1
ATOM 2618 C CA . ARG B 1 156 ? 23.084 15.264 31.223 1.00 13.73 162 ARG B CA 1
ATOM 2619 C C . ARG B 1 156 ? 22.989 13.962 30.430 1.00 14.90 162 ARG B C 1
ATOM 2620 O O . ARG B 1 156 ? 22.728 13.982 29.230 1.00 17.63 162 ARG B O 1
ATOM 2628 N N . ARG B 1 157 ? 23.245 12.831 31.084 1.00 12.62 163 ARG B N 1
ATOM 2629 C CA . ARG B 1 157 ? 23.111 11.547 30.403 1.00 13.09 163 ARG B CA 1
ATOM 2630 C C . ARG B 1 157 ? 21.635 11.340 30.054 1.00 12.74 163 ARG B C 1
ATOM 2631 O O . ARG B 1 157 ? 21.312 10.937 28.926 1.00 12.53 163 ARG B O 1
ATOM 2639 N N . MET B 1 158 ? 20.741 11.633 31.001 1.00 11.83 164 MET B N 1
ATOM 2640 C CA . MET B 1 158 ? 19.308 11.466 30.765 1.00 12.46 164 MET B CA 1
ATOM 2641 C C . MET B 1 158 ? 18.844 12.285 29.562 1.00 14.14 164 MET B C 1
ATOM 2642 O O . MET B 1 158 ? 18.039 11.823 28.744 1.00 15.05 164 MET B O 1
ATOM 2647 N N . GLU B 1 159 ? 19.341 13.510 29.455 1.00 16.30 165 GLU B N 1
ATOM 2648 C CA . GLU B 1 159 ? 18.965 14.345 28.322 1.00 19.76 165 GLU B CA 1
ATOM 2649 C C . GLU B 1 159 ? 19.574 13.792 27.043 1.00 16.36 165 GLU B C 1
ATOM 2650 O O . GLU B 1 159 ? 18.913 13.748 26.015 1.00 17.13 165 GLU B O 1
ATOM 2656 N N . ALA B 1 160 ? 20.816 13.327 27.133 1.00 15.15 166 ALA B N 1
ATOM 2657 C CA . ALA B 1 160 ? 21.526 12.758 25.984 1.00 16.99 166 ALA B CA 1
ATOM 2658 C C . ALA B 1 160 ? 20.797 11.564 25.365 1.00 15.71 166 ALA B C 1
ATOM 2659 O O . ALA B 1 160 ? 20.542 11.540 24.157 1.00 15.58 166 ALA B O 1
ATOM 2661 N N . ILE B 1 161 ? 20.443 10.586 26.190 1.00 15.77 167 ILE B N 1
ATOM 2662 C CA . ILE B 1 161 ? 19.784 9.388 25.676 1.00 17.72 167 ILE B CA 1
ATOM 2663 C C . ILE B 1 161 ? 18.381 9.631 25.148 1.00 18.16 167 ILE B C 1
ATOM 2664 O O . ILE B 1 161 ? 17.871 8.847 24.344 1.00 20.42 167 ILE B O 1
ATOM 2669 N N . ASN B 1 162 ? 17.761 10.726 25.575 1.00 14.25 168 ASN B N 1
ATOM 2670 C CA . ASN B 1 162 ? 16.399 11.048 25.133 1.00 20.34 168 ASN B CA 1
ATOM 2671 C C . ASN B 1 162 ? 16.332 12.181 24.118 1.00 20.86 168 ASN B C 1
ATOM 2672 O O . ASN B 1 162 ? 15.244 12.622 23.758 1.00 21.07 168 ASN B O 1
ATOM 2677 N N . GLU B 1 163 ? 17.495 12.619 23.645 1.00 19.92 169 GLU B N 1
ATOM 2678 C CA . GLU B 1 163 ? 17.618 13.715 22.695 1.00 26.55 169 GLU B CA 1
ATOM 2679 C C . GLU B 1 163 ? 16.759 13.600 21.445 1.00 27.98 169 GLU B C 1
ATOM 2680 O O . GLU B 1 163 ? 16.326 14.616 20.903 1.00 36.60 169 GLU B O 1
ATOM 2686 N N . SER B 1 164 ? 16.588 12.389 20.932 1.00 26.33 170 SER B N 1
ATOM 2687 C CA . SER B 1 164 ? 15.779 12.200 19.730 1.00 30.62 170 SER B CA 1
ATOM 2688 C C . SER B 1 164 ? 14.280 12.403 20.002 1.00 34.76 170 SER B C 1
ATOM 2689 O O . SER B 1 164 ? 13.829 12.233 21.158 1.00 35.58 170 SER B O 1
#

Foldseek 3Di:
DVLDPPDDDDAFKAKDKNKFFVPDPSQDKDWDAQFAQWKKKKAWQDKWKWWDDPHDIDIDHHQKIKMAGGRRTGTMGGDPVTRITMMIMMTHHADVVLVVLQQADAPDDRIHIDGQPPVCRVVLVVLSVVLRVLNPDDDPCSRVVSNVSVSVSSVVRVVRD/DVLDPPDDDEAFKAKDKRKFFPPDPSQDWDWDAQFARFKKKKAWADKWKWWDDDPDIDIDHHQKIKMGGGRRTGTMGHDPVIRITMMIMMTHHADPPCVVLRCADDPDDRMHMDGFDPVCSVVLVVLSVQLNVLNPDDDPCSRVVSNVSVSVSSVVRVCRVVVD

Radius of gyration: 23.2 Å; Cα contacts (8 Å, |Δi|>4): 699; chains: 2; bounding box: 56×72×35 Å

Sequence (325 aa):
DPLLPGYSFNAHLVAGLTPIEEANGYLDFFIIDRPLGMKGYILLNLTIRGQGVVKNQGREFVCRPGDILLFPPGEIHHYGRHPEAREWYHQWVYFRPRAYWHEWLNWPSSIFANTGFFRPDEAHQPHFSDLFGQIINAGQGEGRYSELLLAINLLEQLLLRRMEAIDPLLPGYSFNAHLVAGLTPIEANGYLDFFIIDRPLGMKGYILLNLTIRGQGVVKNQGREFVCRPGDILLFPPGEIHHYGRHPEAREWYHQWVYFRPRAYWHEWLNWPSIFANTGFFRPDEAHQPHFSDLFGQIINAGQGEGRYSELLAINLLEQLLLRRMEAINES

B-factor: mean 20.2, std 10.06, range [5.6, 76.15]

Nearest PDB structures (foldseek):
  2arc-assembly1_A  TM=1.006E+00  e=2.890E-36  Escherichia coli
  1xja-assembly1_B  TM=9.766E-01  e=1.006E-30  Escherichia coli
  1xja-assembly3_E-2  TM=9.405E-01  e=1.005E-31  Escherichia coli
  2ara-assembly1_A-2  TM=9.949E-01  e=1.279E-27  Escherichia coli
  1rc6-assembly1_A  TM=6.854E-01  e=3.196E-04  Escherichia coli

Organism: Escherichia coli (strain K12) (NCBI:txid83333)

Secondary structure (DSSP, 8-state):
-TTSTT---SSS-EEEEEEEETTSTT-S-EEETT--SSEEEEEEEEE-EEEEETTEEEEE-TT-EEEE-TT--EEEEE-TTSSEEEEEEEEE---GGGGGG----EEETTEEEE---TTTHHHHHHHHHHHHHHHH--SSSHHHHHHHHHHHHHHHHHHH-/-TTSTT---SSS-EEEEEEEETTSTT-S-EEETT--SSEEEEEEEEE-EEEEETTEEEEE-TT-EEEE-TT--EEEEE-TTSSEEEEEEEEE---GGGGGGG---EEETTEEEE---TTTHHHHHHHHHHHHHHHT--STTHHHHHHHHHHHHHHHHHHHHT--

CATH classification: 2.60.120.280

GO terms:
  GO:0000976 transcription cis-regulatory region binding (F, IMP)
  GO:0032993 protein-DNA complex (C, IMP)
  GO:0001217 DNA-binding transcription repressor activity (F, IMP)
  GO:0042802 identical protein binding (F, IPI)
  GO:0005515 protein binding (F, IPI)
  GO:0005829 cytosol (C, IDA)
  GO:0019568 arabinose catabolic process (P, IMP)